Protein AF-A0A2A4YH12-F1 (afdb_monomer_lite)

Secondary structure (DSSP, 8-state):
-------S---HHHHHHHHHHHHHHHHHHHHHHHHHHHHHHHHHHHHHHHHHHHHHHHTTT--S-HHHHHHHHHHHHHHHHHHIIIIIIHHHHHHHHHHHHHHHHHHHH-TTT----HHHHHHHHHHHHHHHHHHHHHHHHHHHHHHHHHHHHHHHTT--HHHHHHHHHHHHHHHHHHHHHHHHHHHHHHHHTTTT--

pLDDT: mean 70.19, std 11.96, range [30.33, 92.25]

Foldseek 3Di:
DDPPDDPDPDPLVCLVVVLVVLVVQLVVLVVVLVVVLVVLVVLLVVLLVQLVVLLVVVVVVNDPCSLCSLLVSLVVSLVVLVCCVPPVNVVSVVSSVVSLVVSQVSCVPCCVRDVDNVSVVVVVVPPVVVVLSVCSSVVSSVLSVVLSVVLNVCVVVPPDSVVSVVVSVVSSVVVVVVSVVSVVVVVVVCVVVPNPPD

Sequence (198 aa):
MKLEFPREDIPDHLVEPHYKMVMDMHMHYDKMHSRQEFTYIKYAGFFILAFLGFMLMEGKGLIGDYLIAVVCTGFGVLFASVMTTLFISSEIDWKRSIYEKEGKVLEERYPSIINFNYFKMISKLNPSRYRATLFLRLTPSIFVGILTIWSAVMLSMKTSLNLAITIGVASSFVLFATMGFLARKIKKCQLTYGLEKR

Structure (mmCIF, N/CA/C/O backbone):
data_AF-A0A2A4YH12-F1
#
_entry.id   AF-A0A2A4YH12-F1
#
loop_
_atom_site.group_PDB
_atom_site.id
_atom_site.type_symbol
_atom_site.label_atom_id
_atom_site.label_alt_id
_atom_site.label_comp_id
_atom_site.label_asym_id
_atom_site.label_entity_id
_atom_site.label_seq_id
_atom_site.pdbx_PDB_ins_code
_atom_site.Cartn_x
_atom_site.Cartn_y
_atom_site.Cartn_z
_atom_site.occupancy
_atom_site.B_iso_or_equiv
_atom_site.auth_seq_id
_atom_site.auth_comp_id
_atom_site.auth_asym_id
_atom_site.auth_atom_id
_atom_site.pdbx_PDB_model_num
ATOM 1 N N . MET A 1 1 ? 21.902 -10.121 -0.749 1.00 31.22 1 MET A N 1
ATOM 2 C CA . MET A 1 1 ? 22.124 -10.415 -2.180 1.00 31.22 1 MET A CA 1
ATOM 3 C C . MET A 1 1 ? 22.017 -9.096 -2.940 1.00 31.22 1 MET A C 1
ATOM 5 O O . MET A 1 1 ? 20.954 -8.490 -2.901 1.00 31.22 1 MET A O 1
ATOM 9 N N . LYS A 1 2 ? 23.115 -8.566 -3.499 1.00 30.33 2 LYS A N 1
ATOM 10 C CA . LYS A 1 2 ? 23.045 -7.394 -4.389 1.00 30.33 2 LYS A CA 1
ATOM 11 C C . LYS A 1 2 ? 22.502 -7.900 -5.726 1.00 30.33 2 LYS A C 1
ATOM 13 O O . LYS A 1 2 ? 23.120 -8.781 -6.309 1.00 30.33 2 LYS A O 1
ATOM 18 N N . LEU A 1 3 ? 21.347 -7.400 -6.169 1.00 36.06 3 LEU A N 1
ATOM 19 C CA . LEU A 1 3 ? 20.934 -7.574 -7.561 1.00 36.06 3 LEU A CA 1
ATOM 20 C C . LEU A 1 3 ? 21.903 -6.748 -8.412 1.00 36.06 3 LEU A C 1
ATOM 22 O O . LEU A 1 3 ? 21.784 -5.525 -8.485 1.00 36.06 3 LEU A O 1
ATOM 26 N N . GLU A 1 4 ? 22.903 -7.406 -8.983 1.00 41.91 4 GLU A N 1
ATOM 27 C CA . GLU A 1 4 ? 23.659 -6.847 -10.094 1.00 41.91 4 GLU A CA 1
ATOM 28 C C . GLU A 1 4 ? 22.827 -7.086 -11.350 1.00 41.91 4 GLU A C 1
ATOM 30 O O . GLU A 1 4 ? 22.603 -8.224 -11.755 1.00 41.91 4 GLU A O 1
ATOM 35 N N . PHE A 1 5 ? 22.284 -6.005 -11.909 1.00 49.06 5 PHE A N 1
ATOM 36 C CA . PHE A 1 5 ? 21.576 -6.068 -13.181 1.00 49.06 5 PHE A CA 1
ATOM 37 C C . PHE A 1 5 ? 22.570 -6.485 -14.275 1.00 49.06 5 PHE A C 1
ATOM 39 O O . PHE A 1 5 ? 23.696 -5.965 -14.279 1.00 49.06 5 PHE A O 1
ATOM 46 N N . PRO A 1 6 ? 22.195 -7.412 -15.177 1.00 49.19 6 PRO A N 1
ATOM 47 C CA . PRO A 1 6 ? 23.091 -7.888 -16.219 1.00 49.19 6 PRO A CA 1
ATOM 48 C C . PRO A 1 6 ? 23.575 -6.700 -17.054 1.00 49.19 6 PRO A C 1
ATOM 50 O O . PRO A 1 6 ? 22.791 -5.891 -17.544 1.00 49.19 6 PRO A O 1
ATOM 53 N N . ARG A 1 7 ? 24.901 -6.571 -17.158 1.00 54.81 7 ARG A N 1
ATOM 54 C CA . ARG A 1 7 ? 25.584 -5.550 -17.967 1.00 54.81 7 ARG A CA 1
ATOM 55 C C . ARG A 1 7 ? 25.709 -5.961 -19.433 1.00 54.81 7 ARG A C 1
ATOM 57 O O . ARG A 1 7 ? 26.427 -5.288 -20.163 1.00 54.81 7 ARG A O 1
ATOM 64 N N . GLU A 1 8 ? 25.072 -7.051 -19.840 1.00 61.38 8 GLU A N 1
ATOM 65 C CA . GLU A 1 8 ? 25.078 -7.496 -21.227 1.00 61.38 8 GLU A CA 1
ATOM 66 C C . GLU A 1 8 ? 24.252 -6.522 -22.059 1.00 61.38 8 GLU A C 1
ATOM 68 O O . GLU A 1 8 ? 23.120 -6.186 -21.706 1.00 61.38 8 GLU A O 1
ATOM 73 N N . ASP A 1 9 ? 24.856 -6.010 -23.129 1.00 70.25 9 ASP A N 1
ATOM 74 C CA . ASP A 1 9 ? 24.150 -5.158 -24.069 1.00 70.25 9 ASP A CA 1
ATOM 75 C C . ASP A 1 9 ? 23.058 -5.988 -24.736 1.00 70.25 9 ASP A C 1
ATOM 77 O O . ASP A 1 9 ? 23.318 -6.950 -25.460 1.00 70.25 9 ASP A O 1
ATOM 81 N N . ILE A 1 10 ? 21.814 -5.620 -24.439 1.00 74.31 10 ILE A N 1
ATOM 82 C CA . ILE A 1 10 ? 20.646 -6.189 -25.090 1.00 74.31 10 ILE A CA 1
ATOM 83 C C . ILE A 1 10 ? 20.766 -5.819 -26.572 1.00 74.31 10 ILE A C 1
ATOM 85 O O . ILE A 1 10 ? 20.955 -4.638 -26.879 1.00 74.31 10 ILE A O 1
ATOM 89 N N . PRO A 1 11 ? 20.668 -6.790 -27.496 1.00 81.19 11 PRO A N 1
ATOM 90 C CA . PRO A 1 11 ? 20.651 -6.497 -28.921 1.00 81.19 11 PRO A CA 1
ATOM 91 C C . PRO A 1 11 ? 19.560 -5.474 -29.245 1.00 81.19 11 PRO A C 1
ATOM 93 O O . PRO A 1 11 ? 18.435 -5.632 -28.775 1.00 81.19 11 PRO A O 1
ATOM 96 N N . ASP A 1 12 ? 19.853 -4.475 -30.081 1.00 80.25 12 ASP A N 1
ATOM 97 C CA . ASP A 1 12 ? 18.949 -3.340 -30.351 1.00 80.25 12 ASP A CA 1
ATOM 98 C C . ASP A 1 12 ? 17.508 -3.760 -30.703 1.00 80.25 12 ASP A C 1
ATOM 100 O O . ASP A 1 12 ? 16.542 -3.153 -30.245 1.00 80.25 12 ASP A O 1
ATOM 104 N N . HIS A 1 13 ? 17.344 -4.858 -31.448 1.00 82.06 13 HIS A N 1
ATOM 105 C CA . HIS A 1 13 ? 16.037 -5.398 -31.842 1.00 82.06 13 HIS A CA 1
ATOM 106 C C . HIS A 1 13 ? 15.212 -5.996 -30.683 1.00 82.06 13 HIS A C 1
ATOM 108 O O . HIS A 1 13 ? 14.007 -6.197 -30.826 1.00 82.06 13 HIS A O 1
ATOM 114 N N . LEU A 1 14 ? 15.839 -6.289 -29.541 1.00 84.62 14 LEU A N 1
ATOM 115 C CA . LEU A 1 14 ? 15.199 -6.812 -28.328 1.00 84.62 14 LEU A CA 1
ATOM 116 C C . LEU A 1 14 ? 14.970 -5.732 -27.263 1.00 84.62 14 LEU A C 1
ATOM 118 O O . LEU A 1 14 ? 14.227 -5.974 -26.311 1.00 84.62 14 LEU A O 1
ATOM 122 N N . VAL A 1 15 ? 15.545 -4.538 -27.432 1.00 85.00 15 VAL A N 1
ATOM 123 C CA . VAL A 1 15 ? 15.438 -3.432 -26.467 1.00 85.00 15 VAL A CA 1
ATOM 124 C C . VAL A 1 15 ? 13.989 -2.974 -26.297 1.00 85.00 15 VAL A C 1
ATOM 126 O O . VAL A 1 15 ? 13.519 -2.843 -25.169 1.00 85.00 15 VAL A O 1
ATOM 129 N N . GLU A 1 16 ? 13.255 -2.764 -27.390 1.00 85.31 16 GLU A N 1
ATOM 130 C CA . GLU A 1 16 ? 11.867 -2.286 -27.339 1.00 85.31 16 GLU A CA 1
ATOM 131 C C . GLU A 1 16 ? 10.886 -3.331 -26.753 1.00 85.31 16 GLU A C 1
ATOM 133 O O . GLU A 1 16 ? 10.122 -2.979 -25.846 1.00 85.31 16 GLU A O 1
ATOM 138 N N . PRO A 1 17 ? 10.930 -4.624 -27.149 1.00 88.25 17 PRO A N 1
ATOM 139 C CA . PRO A 1 17 ? 10.166 -5.681 -26.481 1.00 88.25 17 PRO A CA 1
ATOM 140 C C . PRO A 1 17 ? 10.466 -5.800 -24.982 1.00 88.25 17 PRO A C 1
ATOM 142 O O . PRO A 1 17 ? 9.540 -5.929 -24.176 1.00 88.25 17 PRO A O 1
ATOM 145 N N . HIS A 1 18 ? 11.745 -5.724 -24.598 1.00 87.25 18 HIS A N 1
ATOM 146 C CA . HIS A 1 18 ? 12.157 -5.808 -23.197 1.00 87.25 18 HIS A CA 1
ATOM 147 C C . HIS A 1 18 ? 11.667 -4.601 -22.396 1.00 87.25 18 HIS A C 1
ATOM 149 O O . HIS A 1 18 ? 11.069 -4.757 -21.333 1.00 87.25 18 HIS A O 1
ATOM 155 N N . TYR A 1 19 ? 11.822 -3.391 -22.939 1.00 87.50 19 TYR A N 1
ATOM 156 C CA . TYR A 1 19 ? 11.317 -2.168 -22.318 1.00 87.50 19 TYR A CA 1
ATOM 157 C C . TYR A 1 19 ? 9.801 -2.221 -22.098 1.00 87.50 19 TYR A C 1
ATOM 159 O O . TYR A 1 19 ? 9.316 -1.872 -21.019 1.00 87.50 19 TYR A O 1
ATOM 167 N N . LYS A 1 20 ? 9.047 -2.730 -23.079 1.00 88.81 20 LYS A N 1
ATOM 168 C CA . LYS A 1 20 ? 7.601 -2.925 -22.947 1.00 88.81 20 LYS A CA 1
ATOM 169 C C . LYS A 1 20 ? 7.253 -3.907 -21.827 1.00 88.81 20 LYS A C 1
ATOM 171 O O . LYS A 1 20 ? 6.383 -3.602 -21.017 1.00 88.81 20 LYS A O 1
ATOM 176 N N . MET A 1 21 ? 7.959 -5.035 -21.728 1.00 92.25 21 MET A N 1
ATOM 177 C CA . MET A 1 21 ? 7.770 -5.996 -20.634 1.00 92.25 21 MET A CA 1
ATOM 178 C C . MET A 1 21 ? 8.018 -5.349 -19.263 1.00 92.25 21 MET A C 1
ATOM 180 O O . MET A 1 21 ? 7.218 -5.521 -18.343 1.00 92.25 21 MET A O 1
ATOM 184 N N . VAL A 1 22 ? 9.107 -4.588 -19.121 1.00 89.06 22 VAL A N 1
ATOM 185 C CA . VAL A 1 22 ? 9.450 -3.883 -17.875 1.00 89.06 22 VAL A CA 1
ATOM 186 C C . VAL A 1 22 ? 8.374 -2.854 -17.512 1.00 89.06 22 VAL A C 1
ATOM 188 O O . VAL A 1 22 ? 7.970 -2.763 -16.350 1.00 89.06 22 VAL A O 1
ATOM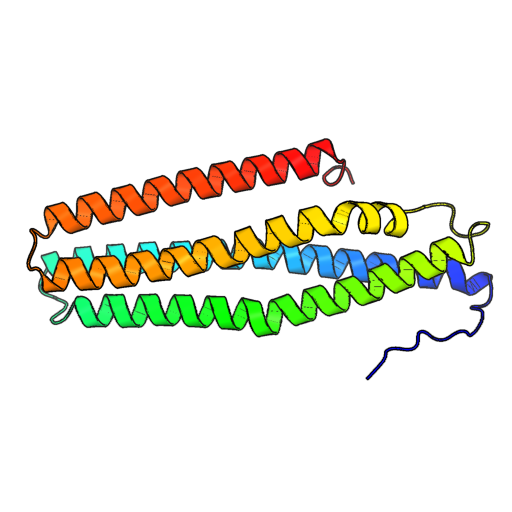 191 N N . MET A 1 23 ? 7.858 -2.120 -18.501 1.00 88.56 23 MET A N 1
ATOM 192 C CA . MET A 1 23 ? 6.755 -1.171 -18.326 1.00 88.56 23 MET A CA 1
ATOM 193 C C . MET A 1 23 ? 5.464 -1.863 -17.878 1.00 88.56 23 MET A C 1
ATOM 195 O O . MET A 1 23 ? 4.863 -1.445 -16.887 1.00 88.56 23 MET A O 1
ATOM 199 N N . ASP A 1 24 ? 5.069 -2.948 -18.543 1.00 89.06 24 ASP A N 1
ATOM 200 C CA . ASP A 1 24 ? 3.868 -3.714 -18.202 1.00 89.06 24 ASP A CA 1
ATOM 201 C C . ASP A 1 24 ? 3.957 -4.296 -16.784 1.00 89.06 24 ASP A C 1
ATOM 203 O O . ASP A 1 24 ? 3.001 -4.206 -16.008 1.00 89.06 24 ASP A O 1
ATOM 207 N N . MET A 1 25 ? 5.127 -4.818 -16.403 1.00 88.94 25 MET A N 1
ATOM 208 C CA . MET A 1 25 ? 5.378 -5.303 -15.046 1.00 88.94 25 MET A CA 1
ATOM 209 C C . MET A 1 25 ? 5.295 -4.178 -14.015 1.00 88.94 25 MET A C 1
ATOM 211 O O . MET A 1 25 ? 4.602 -4.326 -13.008 1.00 88.94 25 MET A O 1
ATOM 215 N N . HIS A 1 26 ? 5.933 -3.030 -14.256 1.00 87.81 26 HIS A N 1
ATOM 216 C CA . HIS A 1 26 ? 5.848 -1.891 -13.340 1.00 87.81 26 HIS A CA 1
ATOM 217 C C . HIS A 1 26 ? 4.397 -1.422 -13.148 1.00 87.81 26 HIS A C 1
ATOM 219 O O . HIS A 1 26 ? 3.940 -1.280 -12.013 1.00 87.81 26 HIS A O 1
ATOM 225 N N . MET A 1 27 ? 3.635 -1.279 -14.238 1.00 84.25 27 MET A N 1
ATOM 226 C CA . MET A 1 27 ? 2.214 -0.914 -14.182 1.00 84.25 27 MET A CA 1
ATOM 227 C C . MET A 1 27 ? 1.368 -1.955 -13.437 1.00 84.25 27 MET A C 1
ATOM 229 O O . MET A 1 27 ? 0.437 -1.605 -12.705 1.00 84.25 27 MET A O 1
ATOM 233 N N . HIS A 1 28 ? 1.685 -3.241 -13.592 1.00 88.00 28 HIS A N 1
ATOM 234 C CA . HIS A 1 28 ? 1.024 -4.311 -12.856 1.00 88.00 28 HIS A CA 1
ATOM 235 C C . HIS A 1 28 ? 1.223 -4.167 -11.340 1.00 88.00 28 HIS A C 1
ATOM 237 O O . HIS A 1 28 ? 0.246 -4.228 -10.583 1.00 88.00 28 HIS A O 1
ATOM 243 N N . TYR A 1 29 ? 2.456 -3.911 -10.891 1.00 84.94 29 TYR A N 1
ATOM 244 C CA . TYR A 1 29 ? 2.739 -3.685 -9.472 1.00 84.94 29 TYR A CA 1
ATOM 245 C C . TYR A 1 29 ? 2.121 -2.381 -8.953 1.00 84.94 29 TYR A C 1
ATOM 247 O O . TYR A 1 29 ? 1.591 -2.380 -7.842 1.00 84.94 29 TYR A O 1
ATOM 255 N N . ASP A 1 30 ? 2.066 -1.314 -9.754 1.00 81.00 30 ASP A N 1
ATOM 256 C CA . ASP A 1 30 ? 1.337 -0.082 -9.410 1.00 81.00 30 ASP A CA 1
ATOM 257 C C . ASP A 1 30 ? -0.155 -0.356 -9.168 1.00 81.00 30 ASP A C 1
ATOM 259 O O . ASP A 1 30 ? -0.752 0.118 -8.193 1.00 81.00 30 ASP A O 1
ATOM 263 N N . LYS A 1 31 ? -0.768 -1.193 -10.012 1.00 80.69 31 LYS A N 1
ATOM 264 C CA . LYS A 1 31 ? -2.163 -1.611 -9.845 1.00 80.69 31 LYS A CA 1
ATOM 265 C C . LYS A 1 31 ? -2.355 -2.441 -8.577 1.00 80.69 31 LYS A C 1
ATOM 267 O O . LYS A 1 31 ? -3.316 -2.198 -7.844 1.00 80.69 31 LYS A O 1
ATOM 272 N N . MET A 1 32 ? -1.468 -3.395 -8.290 1.00 79.12 32 MET A N 1
ATOM 273 C CA . MET A 1 32 ? -1.524 -4.179 -7.049 1.00 79.12 32 MET A CA 1
ATOM 27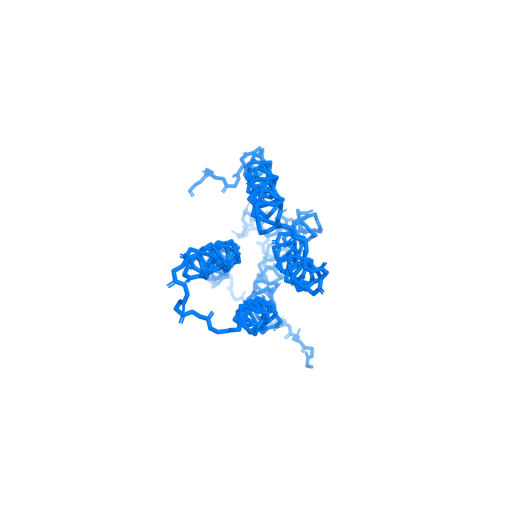4 C C . MET A 1 32 ? -1.380 -3.297 -5.808 1.00 79.12 32 MET A C 1
ATOM 276 O O . MET A 1 32 ? -2.184 -3.408 -4.882 1.00 79.12 32 MET A O 1
ATOM 280 N N . HIS A 1 33 ? -0.429 -2.367 -5.829 1.00 76.44 33 HIS A N 1
ATOM 281 C CA . HIS A 1 33 ? -0.203 -1.403 -4.763 1.00 76.44 33 HIS A CA 1
ATOM 282 C C . HIS A 1 33 ? -1.449 -0.551 -4.488 1.00 76.44 33 HIS A C 1
ATOM 284 O O . HIS A 1 33 ? -1.863 -0.400 -3.339 1.00 76.44 33 HIS A O 1
ATOM 290 N N . SER A 1 34 ? -2.103 -0.026 -5.532 1.00 71.62 34 SER A N 1
ATOM 291 C CA . SER A 1 34 ? -3.338 0.755 -5.357 1.00 71.62 34 SER A CA 1
ATOM 292 C C . SER A 1 34 ? -4.454 -0.064 -4.695 1.00 71.62 34 SER A C 1
ATOM 294 O O . SER A 1 34 ? -5.158 0.432 -3.819 1.00 71.62 34 SER A O 1
ATOM 296 N N . ARG A 1 35 ? -4.588 -1.353 -5.041 1.00 72.12 35 ARG A N 1
ATOM 297 C CA . ARG A 1 35 ? -5.579 -2.253 -4.430 1.00 72.12 35 ARG A CA 1
ATOM 298 C C . ARG A 1 35 ? -5.308 -2.487 -2.946 1.00 72.12 35 ARG A C 1
ATOM 300 O O . ARG A 1 35 ? -6.264 -2.582 -2.181 1.00 72.12 35 ARG A O 1
ATOM 307 N N . GLN A 1 36 ? -4.042 -2.546 -2.534 1.00 71.81 36 GLN A N 1
ATOM 308 C CA . GLN A 1 36 ? -3.679 -2.685 -1.122 1.00 71.81 36 GLN A CA 1
ATOM 309 C C . GLN A 1 36 ? -4.094 -1.465 -0.298 1.00 71.81 36 GLN A C 1
ATOM 311 O O . GLN A 1 36 ? -4.618 -1.643 0.798 1.00 71.81 36 GLN A O 1
ATOM 316 N N . GLU A 1 37 ? -3.945 -0.245 -0.827 1.00 67.56 37 GLU A N 1
ATOM 317 C CA . GLU A 1 37 ? -4.398 0.981 -0.145 1.00 67.56 37 GLU A CA 1
ATOM 318 C C . GLU A 1 37 ? -5.896 0.912 0.211 1.00 67.56 37 GLU A C 1
ATOM 320 O O . GLU A 1 37 ? -6.289 1.245 1.331 1.00 67.56 37 GLU A O 1
ATOM 325 N N . PHE A 1 38 ? -6.731 0.364 -0.680 1.00 67.69 38 PHE A N 1
ATOM 326 C CA . PHE A 1 38 ? -8.148 0.113 -0.389 1.00 67.69 38 PHE A CA 1
ATOM 327 C C . PHE A 1 38 ? -8.377 -0.983 0.660 1.00 67.69 38 PHE A C 1
ATOM 329 O O . PHE A 1 38 ? -9.346 -0.909 1.416 1.00 67.69 38 PHE A O 1
ATOM 336 N N . THR A 1 39 ? -7.516 -1.998 0.729 1.00 71.44 39 THR A N 1
ATOM 337 C CA . THR A 1 39 ? -7.618 -3.076 1.726 1.00 71.44 39 THR A CA 1
ATOM 338 C C . THR A 1 39 ? -7.437 -2.550 3.151 1.00 71.44 39 THR A C 1
ATOM 340 O O . THR A 1 39 ? -8.212 -2.921 4.030 1.00 71.44 39 THR A O 1
ATOM 343 N N . TYR A 1 40 ? -6.506 -1.620 3.383 1.00 67.31 40 TYR A N 1
ATOM 344 C CA . TYR A 1 40 ? -6.322 -1.005 4.707 1.00 67.31 40 TYR A CA 1
ATOM 345 C C . TYR A 1 40 ? -7.559 -0.235 5.180 1.00 67.31 40 TYR A C 1
ATOM 347 O O . TYR A 1 40 ? -7.955 -0.331 6.341 1.00 67.31 40 TYR A O 1
ATOM 355 N N . ILE A 1 41 ? -8.218 0.482 4.267 1.00 68.25 41 ILE A N 1
ATOM 356 C CA . ILE A 1 41 ? -9.471 1.189 4.562 1.00 68.25 41 ILE A CA 1
ATOM 357 C C . ILE A 1 41 ? -10.583 0.189 4.915 1.00 68.25 41 ILE A C 1
ATOM 359 O O . ILE A 1 41 ? -11.350 0.422 5.850 1.00 68.25 41 ILE A O 1
ATOM 363 N N . LYS A 1 42 ? -10.655 -0.950 4.213 1.00 70.25 42 LYS A N 1
ATOM 364 C CA . LYS A 1 42 ? -11.630 -2.014 4.508 1.00 70.25 42 LYS A CA 1
ATOM 365 C C . LYS A 1 42 ? -11.421 -2.626 5.891 1.00 70.25 42 LYS A C 1
ATOM 367 O O . LYS A 1 42 ? -12.406 -2.844 6.589 1.00 70.25 42 LYS A O 1
ATOM 372 N N . TYR A 1 43 ? -10.176 -2.861 6.307 1.00 71.38 43 TYR A N 1
ATOM 373 C CA . TYR A 1 43 ? -9.876 -3.365 7.651 1.00 71.38 43 TYR A CA 1
ATOM 374 C C . TYR A 1 43 ? -10.341 -2.405 8.749 1.00 71.38 43 TYR A C 1
ATOM 376 O O . TYR A 1 43 ? -10.998 -2.835 9.697 1.00 71.38 43 TYR A O 1
ATOM 384 N N . ALA A 1 44 ? -10.098 -1.102 8.583 1.00 67.94 44 ALA A N 1
ATOM 385 C CA . ALA A 1 44 ? -10.619 -0.094 9.505 1.00 67.94 44 ALA A CA 1
ATOM 386 C C . ALA A 1 44 ? -12.162 -0.085 9.540 1.00 67.94 44 ALA A C 1
ATOM 388 O O . ALA A 1 44 ? -12.757 -0.029 10.614 1.00 67.94 44 ALA A O 1
ATOM 389 N N . GLY A 1 45 ? -12.819 -0.205 8.381 1.00 68.88 45 GLY A N 1
ATOM 390 C CA . GLY A 1 45 ? -14.280 -0.302 8.298 1.00 68.88 45 GLY A CA 1
ATOM 391 C C . GLY A 1 45 ? -14.851 -1.548 8.984 1.00 68.88 45 GLY A C 1
ATOM 392 O O . GLY A 1 45 ? -15.853 -1.450 9.691 1.00 68.88 45 GLY A O 1
ATOM 393 N N . PHE A 1 46 ? -14.197 -2.703 8.828 1.00 74.25 46 PHE A N 1
ATOM 394 C CA . PHE A 1 46 ? -14.593 -3.947 9.492 1.00 74.25 46 PHE A CA 1
ATOM 395 C C . PHE A 1 46 ? -14.502 -3.832 11.017 1.00 74.25 46 PHE A C 1
ATOM 397 O O . PHE A 1 46 ? -15.429 -4.241 11.711 1.00 74.25 46 PHE A O 1
ATOM 404 N N . PHE A 1 47 ? -13.437 -3.210 11.538 1.00 72.88 47 PHE A N 1
ATOM 405 C CA . PHE A 1 47 ? -13.307 -2.947 12.973 1.00 72.88 47 PHE A CA 1
ATOM 406 C C . PHE A 1 47 ? -14.460 -2.093 13.512 1.00 72.88 47 PHE A C 1
ATOM 408 O O . PHE A 1 47 ? -15.063 -2.450 14.520 1.00 72.88 47 PHE A O 1
ATOM 415 N N . ILE A 1 48 ? -14.805 -1.001 12.821 1.00 71.81 48 ILE A N 1
ATOM 416 C CA . ILE A 1 48 ? -15.902 -0.110 13.233 1.00 71.81 48 ILE A CA 1
ATOM 417 C C . ILE A 1 48 ? -17.240 -0.859 13.236 1.00 71.81 48 ILE A C 1
ATOM 419 O O . ILE A 1 48 ? -18.005 -0.749 14.192 1.00 71.81 48 ILE A O 1
ATOM 423 N N . LEU A 1 49 ? -17.522 -1.641 12.189 1.00 74.44 49 LEU A N 1
ATOM 424 C CA . LEU A 1 49 ? -18.746 -2.443 12.097 1.00 74.44 49 LEU A CA 1
ATOM 425 C C . LEU A 1 49 ? -18.834 -3.485 13.214 1.00 74.44 49 LEU A C 1
ATOM 427 O O . LEU A 1 49 ? -19.890 -3.628 13.825 1.00 74.44 49 LEU A O 1
ATOM 431 N N . ALA A 1 50 ? -17.733 -4.180 13.502 1.00 74.25 50 ALA A N 1
ATOM 432 C CA . ALA A 1 50 ? -17.679 -5.153 14.584 1.00 74.25 50 ALA A CA 1
ATOM 433 C C . ALA A 1 50 ? -17.872 -4.480 15.951 1.00 74.25 50 ALA A C 1
ATOM 435 O O . ALA A 1 50 ? -18.688 -4.942 16.741 1.00 74.25 50 ALA A O 1
ATOM 436 N N . PHE A 1 51 ? -17.209 -3.345 16.197 1.00 72.44 51 PHE A N 1
ATOM 437 C CA . PHE A 1 51 ? -17.375 -2.553 17.418 1.00 72.44 51 PHE A CA 1
ATOM 438 C C . PHE A 1 51 ? -18.835 -2.121 17.627 1.00 72.44 51 PHE A C 1
ATOM 440 O O . PHE A 1 51 ? -19.415 -2.374 18.679 1.00 72.44 51 PHE A O 1
ATOM 447 N N . LEU A 1 52 ? -19.471 -1.537 16.607 1.00 70.06 52 LEU A N 1
ATOM 448 C CA . LEU A 1 52 ? -20.887 -1.158 16.669 1.00 70.06 52 LEU A CA 1
ATOM 449 C C . LEU A 1 52 ? -21.799 -2.372 16.892 1.00 70.06 52 LEU A C 1
ATOM 451 O O . LEU A 1 52 ? -22.738 -2.300 17.683 1.00 70.06 52 LEU A O 1
ATOM 455 N N . GLY A 1 53 ? -21.513 -3.488 16.216 1.00 70.81 53 GLY A N 1
ATOM 456 C CA . GLY A 1 53 ? -22.253 -4.738 16.366 1.00 70.81 53 GLY A CA 1
ATOM 457 C C . GLY A 1 53 ? -22.199 -5.276 17.793 1.00 70.81 53 GLY A C 1
ATOM 458 O O . GLY A 1 53 ? -23.238 -5.626 18.352 1.00 70.81 53 GLY A O 1
ATOM 459 N N . PHE A 1 54 ? -21.017 -5.272 18.411 1.00 71.75 54 PHE A N 1
ATOM 460 C CA . PHE A 1 54 ? -20.875 -5.685 19.798 1.00 71.75 54 PHE A CA 1
ATOM 461 C C . PHE A 1 54 ? -21.663 -4.751 20.740 1.00 71.75 54 PHE A C 1
ATOM 463 O O . PHE A 1 54 ? -22.344 -5.253 21.632 1.00 71.75 54 PHE A O 1
ATOM 470 N N . MET A 1 55 ? -21.626 -3.419 20.541 1.00 65.81 55 MET A N 1
ATOM 471 C CA . MET A 1 55 ? -22.329 -2.468 21.431 1.00 65.81 55 MET A CA 1
ATOM 472 C C . MET A 1 55 ? -23.843 -2.703 21.397 1.00 65.81 55 MET A C 1
ATOM 474 O O . MET A 1 55 ? -24.524 -2.662 22.420 1.00 65.81 55 MET A O 1
ATOM 478 N N . LEU A 1 56 ? -24.388 -2.983 20.208 1.00 67.38 56 LEU A N 1
ATOM 479 C CA . LEU A 1 56 ? -25.811 -3.284 20.031 1.00 67.38 56 LEU A CA 1
ATOM 480 C C . LEU A 1 56 ? -26.233 -4.595 20.712 1.00 67.38 56 LEU A C 1
ATOM 482 O O . LEU A 1 56 ? -27.403 -4.745 21.069 1.00 67.38 56 LEU A O 1
ATOM 486 N N . MET A 1 57 ? -25.314 -5.551 20.868 1.00 68.62 57 MET A N 1
ATOM 487 C CA . MET A 1 57 ? -25.581 -6.826 21.538 1.00 68.62 57 MET A CA 1
ATOM 488 C C . MET A 1 57 ? -25.443 -6.745 23.064 1.00 68.62 57 MET A C 1
ATOM 490 O O . MET A 1 57 ? -26.154 -7.473 23.760 1.00 68.62 57 MET A O 1
ATOM 494 N N . GLU A 1 58 ? -24.618 -5.837 23.594 1.00 62.53 58 GLU A N 1
ATOM 495 C CA . GLU A 1 58 ? -24.556 -5.536 25.033 1.00 62.53 58 GLU A CA 1
ATOM 496 C C . GLU A 1 58 ? -25.901 -5.010 25.551 1.00 62.53 58 GLU A C 1
ATOM 498 O O . GLU A 1 58 ? -26.425 -5.518 26.540 1.00 62.53 58 GLU A O 1
ATOM 503 N N . GLY A 1 59 ? -26.536 -4.085 24.818 1.00 60.62 59 GLY A N 1
ATOM 504 C CA . GLY A 1 59 ? -27.878 -3.581 25.150 1.00 60.62 59 GLY A CA 1
ATOM 505 C C . GLY A 1 59 ? -28.977 -4.655 25.162 1.00 60.62 59 GLY A C 1
ATOM 506 O O . GLY A 1 59 ? -30.087 -4.398 25.621 1.00 60.62 59 GLY A O 1
ATOM 507 N N . LYS A 1 60 ? -28.673 -5.863 24.669 1.00 64.75 60 LYS A N 1
ATOM 508 C CA . LYS A 1 60 ? -29.553 -7.038 24.674 1.00 64.75 60 LYS A CA 1
ATOM 509 C C . LYS A 1 60 ? -29.119 -8.120 25.672 1.00 64.75 60 LYS A C 1
ATOM 511 O O . LYS A 1 60 ? -29.762 -9.163 25.723 1.00 64.75 60 LYS A O 1
ATOM 516 N N . GLY A 1 61 ? -28.039 -7.907 26.431 1.00 64.38 61 GLY A N 1
ATOM 517 C CA . GLY A 1 61 ? -27.520 -8.859 27.421 1.00 64.38 61 GLY A CA 1
ATOM 518 C C . GLY A 1 61 ? -26.954 -10.161 26.838 1.00 64.38 61 GLY A C 1
ATOM 519 O O . GLY A 1 61 ? -26.798 -11.135 27.567 1.00 64.38 61 GLY A O 1
ATOM 520 N N . LEU A 1 62 ? -26.669 -10.207 25.531 1.00 60.75 62 LEU A N 1
ATOM 521 C CA . LEU A 1 62 ? -26.219 -11.419 24.826 1.0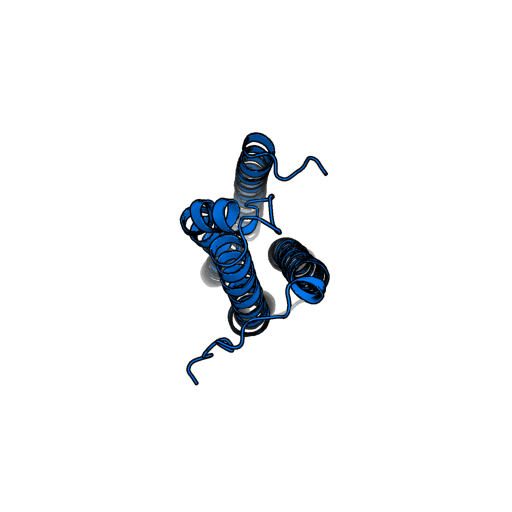0 60.75 62 LEU A CA 1
ATOM 522 C C . LEU A 1 62 ? -24.711 -11.680 24.951 1.00 60.75 62 LEU A C 1
ATOM 524 O O . LEU A 1 62 ? -24.256 -12.790 24.683 1.00 60.75 62 LEU A O 1
ATOM 528 N N . ILE A 1 63 ? -23.932 -10.665 25.324 1.00 61.25 63 ILE A N 1
ATOM 529 C CA . ILE A 1 63 ? -22.474 -10.741 25.430 1.00 61.25 63 ILE A CA 1
ATOM 530 C C . ILE A 1 63 ? -22.088 -10.439 26.871 1.00 61.25 63 ILE A C 1
ATOM 532 O O . ILE A 1 63 ? -22.374 -9.357 27.373 1.00 61.25 63 ILE A O 1
ATOM 536 N N . GLY A 1 64 ? -21.444 -11.410 27.522 1.00 59.50 64 GLY A N 1
ATOM 537 C CA . GLY A 1 64 ? -21.050 -11.310 28.928 1.00 59.50 64 GLY A CA 1
ATOM 538 C C . GLY A 1 64 ? -19.797 -10.469 29.175 1.00 59.50 64 GLY A C 1
ATOM 539 O O . GLY A 1 64 ? -19.657 -9.929 30.265 1.00 59.50 64 GLY A O 1
ATOM 540 N N . ASP A 1 65 ? -18.904 -10.336 28.184 1.00 68.94 65 ASP A N 1
ATOM 541 C CA . ASP A 1 65 ? -17.636 -9.619 28.364 1.00 68.94 65 ASP A CA 1
ATOM 542 C C . ASP A 1 65 ? -17.230 -8.815 27.115 1.00 68.94 65 ASP A C 1
ATOM 544 O O . ASP A 1 65 ? -16.488 -9.257 26.231 1.00 68.94 65 ASP A O 1
ATOM 548 N N . TYR A 1 66 ? -17.786 -7.606 27.024 1.00 67.44 66 TYR A N 1
ATOM 549 C CA . TYR A 1 66 ? -17.599 -6.679 25.907 1.00 67.44 66 TYR A CA 1
ATOM 550 C C . TYR A 1 66 ? -16.133 -6.236 25.744 1.00 67.44 66 TYR A C 1
ATOM 552 O O . TYR A 1 66 ? -15.650 -6.029 24.627 1.00 67.44 66 TYR A O 1
ATOM 560 N N . LEU A 1 67 ? -15.393 -6.165 26.856 1.00 66.44 67 LEU A N 1
ATOM 561 C CA . LEU A 1 67 ? -13.975 -5.814 26.871 1.00 66.44 67 LEU A CA 1
ATOM 562 C C . LEU A 1 67 ? -13.152 -6.814 26.046 1.00 66.44 67 LEU A C 1
ATOM 564 O O . LEU A 1 67 ? -12.360 -6.411 25.193 1.00 66.44 67 LEU A O 1
ATOM 568 N N . ILE A 1 68 ? -13.376 -8.114 26.258 1.00 70.94 68 ILE A N 1
ATOM 569 C CA . ILE A 1 68 ? -12.656 -9.182 25.555 1.00 70.94 68 ILE A CA 1
ATOM 570 C C . ILE A 1 68 ? -12.970 -9.131 24.056 1.00 70.94 68 ILE A C 1
ATOM 572 O O . ILE A 1 68 ? -12.056 -9.194 23.234 1.00 70.94 68 ILE A O 1
ATOM 576 N N . ALA A 1 69 ? -14.238 -8.937 23.684 1.00 70.62 69 ALA A N 1
ATOM 577 C CA . ALA A 1 69 ? -14.655 -8.859 22.285 1.00 70.62 69 ALA A CA 1
ATOM 578 C C . ALA A 1 69 ? -13.992 -7.690 21.531 1.00 70.62 69 ALA A C 1
ATOM 580 O O . ALA A 1 69 ? -13.472 -7.876 20.424 1.00 70.62 69 ALA A O 1
ATOM 581 N N . VAL A 1 70 ? -13.948 -6.499 22.141 1.00 71.44 70 VAL A N 1
ATOM 582 C CA . VAL A 1 70 ? -13.302 -5.315 21.551 1.00 71.44 70 VAL A CA 1
ATOM 583 C C . VAL A 1 70 ? -11.792 -5.497 21.446 1.00 71.44 70 VAL A C 1
ATOM 585 O O . VAL A 1 70 ? -11.222 -5.215 20.391 1.00 71.44 70 VAL A O 1
ATOM 588 N N . VAL A 1 71 ? -11.143 -6.003 22.498 1.00 70.81 71 VAL A N 1
ATOM 589 C CA . VAL A 1 71 ? -9.689 -6.215 22.512 1.00 70.81 71 VAL A CA 1
ATOM 590 C C . VAL A 1 71 ? -9.278 -7.266 21.480 1.00 70.81 71 VAL A C 1
ATOM 592 O O . VAL A 1 71 ? -8.382 -7.001 20.679 1.00 70.81 71 VAL A O 1
ATOM 595 N N . CYS A 1 72 ? -9.953 -8.418 21.422 1.00 74.25 72 CYS A N 1
ATOM 596 C CA . CYS A 1 72 ? -9.654 -9.469 20.446 1.00 74.25 72 CYS A CA 1
ATOM 597 C C . CYS A 1 72 ? -9.856 -8.990 19.002 1.00 74.25 72 CYS A C 1
ATOM 599 O O . CYS A 1 72 ? -9.023 -9.258 18.136 1.00 74.25 72 CYS A O 1
ATOM 601 N N . THR A 1 73 ? -10.928 -8.239 18.740 1.00 76.81 73 THR A N 1
ATOM 602 C CA . THR A 1 73 ? -11.226 -7.735 17.392 1.00 76.81 73 THR A CA 1
ATOM 603 C C . THR A 1 73 ? -10.259 -6.630 16.975 1.00 76.81 73 THR A C 1
ATOM 605 O O . THR A 1 73 ? -9.747 -6.647 15.855 1.00 76.81 73 THR A O 1
ATOM 608 N N . GLY A 1 74 ? -9.952 -5.696 17.877 1.00 73.88 74 GLY A N 1
ATOM 609 C CA . GLY A 1 74 ? -8.984 -4.628 17.632 1.00 73.88 74 GLY A CA 1
ATOM 610 C C . GLY A 1 74 ? -7.586 -5.166 17.383 1.00 73.88 74 GLY A C 1
ATOM 611 O O . GLY A 1 74 ? -6.945 -4.800 16.396 1.00 73.88 74 GLY A O 1
ATOM 612 N N . PHE A 1 75 ? -7.143 -6.113 18.212 1.00 74.44 75 PHE A N 1
ATOM 613 C CA . PHE A 1 75 ? -5.851 -6.765 18.039 1.00 74.44 75 PHE A CA 1
ATOM 614 C C . PHE A 1 75 ? -5.790 -7.596 16.751 1.00 74.44 75 PHE A C 1
ATOM 616 O O . PHE A 1 75 ? -4.792 -7.537 16.038 1.00 74.44 75 PHE A O 1
ATOM 623 N N . GLY A 1 76 ? -6.864 -8.307 16.393 1.00 74.50 76 GLY A N 1
ATOM 624 C CA . GLY A 1 76 ? -6.942 -9.060 15.138 1.00 74.50 76 GLY A CA 1
ATOM 625 C C . GLY A 1 76 ? -6.828 -8.170 13.896 1.00 74.50 76 GLY A C 1
ATOM 626 O O . GLY A 1 76 ? -6.078 -8.484 12.970 1.00 74.50 76 GLY A O 1
ATOM 627 N N . VAL A 1 77 ? -7.509 -7.019 13.889 1.00 78.69 77 VAL A N 1
ATOM 628 C CA . VAL A 1 77 ? -7.444 -6.052 12.780 1.00 78.69 77 VAL A CA 1
ATOM 629 C C . VAL A 1 77 ? -6.076 -5.367 12.702 1.00 78.69 77 VAL A C 1
ATOM 631 O O . VAL A 1 77 ? -5.538 -5.190 11.603 1.00 78.69 77 VAL A O 1
ATOM 634 N N . LEU A 1 78 ? -5.476 -5.027 13.846 1.00 75.44 78 LEU A N 1
ATOM 635 C CA . LEU A 1 78 ? -4.101 -4.522 13.923 1.00 75.44 78 LEU A CA 1
ATOM 636 C C . LEU A 1 78 ? -3.104 -5.537 13.374 1.00 75.44 78 LEU A C 1
ATOM 638 O O . LEU A 1 78 ? -2.286 -5.191 12.523 1.00 75.44 78 LEU A O 1
ATOM 642 N N . PHE A 1 79 ? -3.199 -6.788 13.820 1.00 75.88 79 PHE A N 1
ATOM 643 C CA . PHE A 1 79 ? -2.328 -7.868 13.380 1.00 75.88 79 PHE A CA 1
ATOM 644 C C . PHE A 1 79 ? -2.445 -8.083 11.868 1.00 75.88 79 PHE A C 1
ATOM 646 O O . PHE A 1 79 ? -1.433 -8.061 11.171 1.00 75.88 79 PHE A O 1
ATOM 653 N N . ALA A 1 80 ? -3.664 -8.173 11.325 1.00 74.75 80 ALA A N 1
ATOM 654 C CA . ALA A 1 80 ? -3.888 -8.285 9.883 1.00 74.75 80 ALA A CA 1
ATOM 655 C C . ALA A 1 80 ? -3.295 -7.098 9.100 1.00 74.75 80 ALA A C 1
ATOM 657 O O . ALA A 1 80 ? -2.673 -7.288 8.049 1.00 74.75 80 ALA A O 1
ATOM 658 N N . SER A 1 81 ? -3.428 -5.876 9.623 1.00 73.25 81 SER A N 1
ATOM 659 C CA . SER A 1 81 ? -2.891 -4.663 8.992 1.00 73.25 81 SER A CA 1
ATOM 660 C C . SER A 1 81 ? -1.359 -4.625 9.018 1.00 73.25 81 SER A C 1
ATOM 662 O O . SER A 1 81 ? -0.729 -4.298 8.008 1.00 73.25 81 SER A O 1
ATOM 664 N N . VAL A 1 82 ? -0.738 -5.018 10.133 1.00 71.50 82 VAL A N 1
ATOM 665 C CA . VAL A 1 82 ? 0.723 -5.116 10.266 1.00 71.50 82 VAL A CA 1
ATOM 666 C C . VAL A 1 82 ? 1.276 -6.215 9.361 1.00 71.50 82 VAL A C 1
ATOM 668 O O . VAL A 1 82 ? 2.197 -5.944 8.595 1.00 71.50 82 VAL A O 1
ATOM 671 N N . MET A 1 83 ? 0.677 -7.411 9.358 1.00 70.06 83 MET A N 1
ATOM 672 C CA . MET A 1 83 ? 1.098 -8.520 8.491 1.00 70.06 83 MET A CA 1
ATOM 673 C C . MET A 1 83 ? 0.998 -8.147 7.007 1.00 70.06 83 MET A C 1
ATOM 675 O O . MET A 1 83 ? 1.925 -8.384 6.233 1.00 70.06 83 MET A O 1
ATOM 679 N N . THR A 1 84 ? -0.089 -7.481 6.609 1.00 71.00 84 THR A N 1
ATOM 680 C CA . THR A 1 84 ? -0.252 -6.994 5.230 1.00 71.00 84 THR A CA 1
ATOM 681 C C . THR A 1 84 ? 0.830 -5.969 4.872 1.00 71.00 84 THR A C 1
ATOM 683 O O . THR A 1 84 ? 1.372 -6.003 3.771 1.00 71.00 84 THR A O 1
ATOM 686 N N . THR A 1 85 ? 1.194 -5.084 5.805 1.00 71.50 85 THR A N 1
ATOM 687 C CA . THR A 1 85 ? 2.210 -4.039 5.585 1.00 71.50 85 THR A CA 1
ATOM 688 C C . THR A 1 85 ? 3.627 -4.588 5.513 1.00 71.50 85 THR A C 1
ATOM 690 O O . THR A 1 85 ? 4.369 -4.226 4.603 1.00 71.50 85 THR A O 1
ATOM 693 N N . LEU A 1 86 ? 4.001 -5.451 6.456 1.00 67.19 86 LEU A N 1
ATOM 694 C CA . LEU A 1 86 ? 5.369 -5.946 6.576 1.00 67.19 86 LEU A CA 1
ATOM 695 C C . LEU A 1 86 ? 5.712 -6.982 5.509 1.00 67.19 86 LEU A C 1
ATOM 697 O O . LEU A 1 86 ? 6.824 -6.957 4.995 1.00 67.19 86 LEU A O 1
ATOM 701 N N . PHE A 1 87 ? 4.775 -7.863 5.155 1.00 67.56 87 PHE A N 1
ATOM 702 C CA . PHE A 1 87 ? 5.067 -8.970 4.245 1.00 67.56 87 PHE A CA 1
ATOM 703 C C . PHE A 1 87 ? 4.609 -8.672 2.817 1.00 67.56 87 PHE A C 1
ATOM 705 O O . PHE A 1 87 ? 5.413 -8.690 1.891 1.00 67.56 87 PHE A O 1
ATOM 712 N N . ILE A 1 88 ? 3.332 -8.332 2.630 1.00 69.50 88 ILE A N 1
ATOM 713 C CA . ILE A 1 88 ? 2.744 -8.243 1.285 1.00 69.50 88 ILE A CA 1
ATOM 714 C C . ILE A 1 88 ? 3.111 -6.915 0.613 1.00 69.50 88 ILE A C 1
ATOM 716 O O . ILE A 1 88 ? 3.544 -6.886 -0.538 1.00 69.50 88 ILE A O 1
ATOM 720 N N . SER A 1 89 ? 2.953 -5.796 1.320 1.00 72.00 89 SER A N 1
ATOM 721 C CA . SER A 1 89 ? 3.244 -4.472 0.760 1.00 72.00 89 SER A CA 1
ATOM 722 C C . SER A 1 89 ? 4.744 -4.262 0.545 1.00 72.00 89 SER A C 1
ATOM 724 O O . SER A 1 89 ? 5.133 -3.728 -0.488 1.00 72.00 89 SER A O 1
ATOM 726 N N . SER A 1 90 ? 5.595 -4.748 1.458 1.00 72.88 90 SER A N 1
ATOM 727 C CA . SER A 1 90 ? 7.052 -4.645 1.296 1.00 72.88 90 SER A CA 1
ATOM 728 C C . SER A 1 90 ? 7.561 -5.410 0.072 1.00 72.88 90 SER A C 1
ATOM 730 O O . SER A 1 90 ? 8.422 -4.897 -0.641 1.00 72.88 90 SER A O 1
ATOM 732 N N . GLU A 1 91 ? 7.022 -6.600 -0.207 1.00 77.19 91 GLU A N 1
ATOM 733 C CA . GLU A 1 91 ? 7.415 -7.387 -1.378 1.00 77.19 91 GLU A CA 1
ATOM 734 C C . GLU A 1 91 ? 6.985 -6.717 -2.692 1.00 77.19 91 GLU A C 1
ATOM 736 O O . GLU A 1 91 ? 7.766 -6.650 -3.645 1.00 77.19 91 GLU A O 1
ATOM 741 N N . ILE A 1 92 ? 5.762 -6.180 -2.741 1.00 81.62 92 ILE A N 1
ATOM 742 C CA . ILE A 1 92 ? 5.242 -5.470 -3.918 1.00 81.62 92 ILE A CA 1
ATOM 743 C C . ILE A 1 92 ? 6.031 -4.183 -4.169 1.00 81.62 92 ILE A C 1
ATOM 745 O O . ILE A 1 92 ? 6.437 -3.933 -5.305 1.00 81.62 92 ILE A O 1
ATOM 749 N N . ASP A 1 93 ? 6.312 -3.403 -3.122 1.00 80.38 93 ASP A N 1
ATOM 750 C CA . ASP A 1 93 ? 7.121 -2.184 -3.215 1.00 80.38 93 ASP A CA 1
ATOM 751 C C . ASP A 1 93 ? 8.548 -2.499 -3.693 1.00 80.38 93 ASP A C 1
ATOM 753 O O . ASP A 1 93 ? 9.099 -1.797 -4.546 1.00 80.38 93 ASP A O 1
ATOM 757 N N . TRP A 1 94 ? 9.137 -3.590 -3.192 1.00 80.94 94 TRP A N 1
ATOM 758 C CA . TRP A 1 94 ? 10.456 -4.052 -3.613 1.00 80.94 94 TRP A CA 1
ATOM 759 C C . TRP A 1 94 ? 10.480 -4.421 -5.099 1.00 80.94 94 TRP A C 1
ATOM 761 O O . TRP A 1 94 ? 11.304 -3.886 -5.847 1.00 80.94 94 TRP A O 1
ATOM 771 N N . LYS A 1 95 ? 9.550 -5.273 -5.550 1.00 83.81 95 LYS A N 1
ATOM 772 C CA . LYS A 1 95 ? 9.442 -5.700 -6.955 1.00 83.81 95 LYS A CA 1
ATOM 773 C C . LYS A 1 95 ? 9.201 -4.513 -7.883 1.00 83.81 95 LYS A C 1
ATOM 775 O O . LYS A 1 95 ? 9.914 -4.357 -8.869 1.00 83.81 95 LYS A O 1
ATOM 780 N N . ARG A 1 96 ? 8.285 -3.613 -7.520 1.00 84.25 96 ARG A N 1
ATOM 781 C CA . ARG A 1 96 ? 8.046 -2.354 -8.239 1.00 84.25 96 ARG A CA 1
ATOM 782 C C . ARG A 1 96 ? 9.332 -1.538 -8.416 1.00 84.25 96 ARG A C 1
ATOM 784 O O . ARG A 1 96 ? 9.598 -1.055 -9.516 1.00 84.25 96 ARG A O 1
ATOM 791 N N . SER A 1 97 ? 10.131 -1.413 -7.352 1.00 83.38 97 SER A N 1
ATOM 792 C CA . SER A 1 97 ? 11.380 -0.641 -7.366 1.00 83.38 97 SER A CA 1
ATOM 793 C C . SER A 1 97 ? 12.470 -1.253 -8.252 1.00 83.38 97 SER A C 1
ATOM 795 O O . SER A 1 97 ? 13.288 -0.518 -8.804 1.00 83.38 97 SER A O 1
ATOM 797 N N . ILE A 1 98 ? 12.487 -2.583 -8.406 1.00 86.25 98 ILE A N 1
ATOM 798 C CA . ILE A 1 98 ? 13.402 -3.283 -9.316 1.00 86.25 98 ILE A CA 1
ATOM 799 C C . ILE A 1 98 ? 13.081 -2.889 -10.756 1.00 86.25 98 ILE A C 1
ATOM 801 O O . ILE A 1 98 ? 13.969 -2.395 -11.446 1.00 86.25 98 ILE A O 1
ATOM 805 N N . TYR A 1 99 ? 11.819 -3.021 -11.174 1.00 87.81 99 TYR A N 1
ATOM 806 C CA . TYR A 1 99 ? 11.409 -2.684 -12.541 1.00 87.81 99 TYR A CA 1
ATOM 807 C C . TYR A 1 99 ? 11.550 -1.193 -12.846 1.00 87.81 99 TYR A C 1
ATOM 809 O O . TYR A 1 99 ? 11.897 -0.826 -13.962 1.00 87.81 99 TYR A O 1
ATOM 817 N N . GLU A 1 100 ? 11.353 -0.318 -11.856 1.00 86.88 100 GLU A N 1
ATOM 818 C CA . GLU A 1 100 ? 11.621 1.110 -12.036 1.00 86.88 100 GLU A CA 1
ATOM 819 C C . GLU A 1 100 ? 13.103 1.395 -12.304 1.00 86.88 100 GLU A C 1
ATOM 821 O O . GLU A 1 100 ? 13.439 2.172 -13.198 1.00 86.88 100 GLU A O 1
ATOM 826 N N . LYS A 1 101 ? 14.000 0.764 -11.535 1.00 86.88 101 LYS A N 1
ATOM 827 C CA . LYS A 1 101 ? 15.447 0.903 -11.735 1.00 86.88 101 LYS A CA 1
ATOM 828 C C . LYS A 1 101 ? 15.868 0.347 -13.087 1.00 86.88 101 LYS A C 1
ATOM 830 O O . LYS A 1 101 ? 16.633 1.000 -13.786 1.00 86.88 101 LYS A O 1
ATOM 835 N N . GLU A 1 102 ? 15.356 -0.821 -13.451 1.00 86.56 102 GLU A N 1
ATOM 836 C CA . GLU A 1 102 ? 15.641 -1.463 -14.731 1.00 86.56 102 GLU A CA 1
ATOM 837 C C . GLU A 1 102 ? 15.166 -0.605 -15.907 1.00 86.56 102 GLU A C 1
ATOM 839 O O . GLU A 1 102 ? 15.950 -0.283 -16.798 1.00 86.56 102 GLU A O 1
ATOM 844 N N . GLY A 1 103 ? 13.920 -0.133 -15.862 1.00 87.12 103 GLY A N 1
ATOM 845 C CA . GLY A 1 103 ? 13.357 0.743 -16.883 1.00 87.12 103 GLY A CA 1
ATOM 846 C C . GLY A 1 103 ? 14.124 2.057 -17.025 1.00 87.12 103 GLY A C 1
ATOM 847 O O . GLY A 1 103 ? 14.374 2.515 -18.139 1.00 87.12 103 GLY A O 1
ATOM 848 N N . LYS A 1 104 ? 14.589 2.632 -15.908 1.00 88.06 104 LYS A N 1
ATOM 849 C CA . LYS A 1 104 ? 15.448 3.821 -15.923 1.00 88.06 104 LYS A CA 1
ATOM 850 C C . LYS A 1 104 ? 16.800 3.551 -16.591 1.00 88.06 104 LYS A C 1
ATOM 852 O O . LYS A 1 104 ? 17.260 4.389 -17.361 1.00 88.06 104 LYS A O 1
ATOM 857 N N . VAL A 1 105 ? 17.427 2.406 -16.315 1.00 88.06 105 VAL A N 1
ATOM 858 C CA . VAL A 1 105 ? 18.698 2.019 -16.951 1.00 88.06 105 VAL A CA 1
ATOM 859 C C . VAL A 1 105 ? 18.522 1.861 -18.462 1.00 88.06 105 VAL A C 1
ATOM 861 O O . VAL A 1 105 ? 19.363 2.346 -19.217 1.00 88.06 105 VAL A O 1
ATOM 864 N N . LEU A 1 106 ? 17.415 1.263 -18.916 1.00 85.94 106 LEU A N 1
ATOM 865 C CA . LEU A 1 106 ? 17.103 1.135 -20.344 1.00 85.94 106 LEU A CA 1
ATOM 866 C C . LEU A 1 106 ? 16.936 2.508 -21.019 1.00 85.94 106 LEU A C 1
ATOM 868 O O . LEU A 1 106 ? 17.556 2.756 -22.051 1.00 85.94 106 LEU A O 1
ATOM 872 N N . GLU A 1 107 ? 16.190 3.430 -20.400 1.00 87.38 107 GLU A N 1
ATOM 873 C CA . GLU A 1 107 ? 16.019 4.818 -20.878 1.00 87.38 107 GLU A CA 1
ATOM 874 C C . GLU A 1 107 ? 17.321 5.638 -20.885 1.00 87.38 107 GLU A C 1
ATOM 876 O O . GLU A 1 107 ? 17.415 6.674 -21.546 1.00 87.38 107 GLU A O 1
ATOM 881 N N . GLU A 1 108 ? 18.315 5.265 -20.079 1.00 86.94 108 GLU A N 1
ATOM 882 C CA . GLU A 1 108 ? 19.631 5.916 -20.052 1.00 86.94 108 GLU A CA 1
ATOM 883 C C . GLU A 1 108 ? 20.586 5.323 -21.086 1.00 86.94 108 GLU A C 1
ATOM 885 O O . GLU A 1 108 ? 21.338 6.074 -21.704 1.00 86.94 108 GLU A O 1
ATOM 890 N N . ARG A 1 109 ? 20.541 4.003 -21.296 1.00 85.31 109 ARG A N 1
ATOM 891 C CA . ARG A 1 109 ? 21.463 3.293 -22.188 1.00 85.31 109 ARG A CA 1
ATOM 892 C C . ARG A 1 109 ? 21.046 3.356 -23.661 1.00 85.31 109 ARG A C 1
ATOM 894 O O . ARG A 1 109 ? 21.924 3.449 -24.511 1.00 85.31 109 ARG A O 1
ATOM 901 N N . TYR A 1 110 ? 19.745 3.373 -23.964 1.00 85.25 110 TYR A N 1
ATOM 902 C CA . TYR A 1 110 ? 19.229 3.329 -25.343 1.00 85.25 110 TYR A CA 1
ATOM 903 C C . TYR A 1 110 ? 18.327 4.526 -25.701 1.00 85.25 110 TYR A C 1
ATOM 905 O O . TYR A 1 110 ? 17.177 4.336 -26.102 1.00 85.25 110 TYR A O 1
ATOM 913 N N . PRO A 1 111 ? 18.815 5.777 -25.596 1.00 83.62 111 PRO A N 1
ATOM 914 C CA . PRO A 1 111 ? 17.996 6.971 -25.827 1.00 83.62 111 PRO A CA 1
ATOM 915 C C . PRO A 1 111 ? 17.549 7.151 -27.286 1.00 83.62 111 PRO A C 1
ATOM 917 O O . PRO A 1 111 ? 16.582 7.858 -27.537 1.00 83.62 111 PRO A O 1
ATOM 920 N N . SER A 1 112 ? 18.244 6.538 -28.250 1.00 83.25 112 SER A N 1
ATOM 921 C CA . SER A 1 112 ? 17.881 6.562 -29.676 1.00 83.25 112 SER A CA 1
ATOM 922 C C . SER A 1 112 ? 16.731 5.613 -30.025 1.00 83.25 112 SER A C 1
ATOM 924 O O . SER A 1 112 ? 16.055 5.820 -31.031 1.00 83.25 112 SER A O 1
ATOM 926 N N . ILE A 1 113 ? 16.518 4.578 -29.207 1.00 82.75 113 ILE A N 1
ATOM 927 C CA . ILE A 1 113 ? 15.487 3.549 -29.400 1.00 82.75 113 ILE A CA 1
ATOM 928 C C . ILE A 1 113 ? 14.284 3.854 -28.499 1.00 82.75 113 ILE A C 1
ATOM 930 O O . ILE A 1 113 ? 13.138 3.834 -28.942 1.00 82.75 113 ILE A O 1
ATOM 934 N N . ILE A 1 114 ? 14.534 4.204 -27.234 1.00 83.12 114 ILE A N 1
ATOM 935 C CA . ILE A 1 114 ? 13.503 4.515 -26.244 1.00 83.12 114 ILE A CA 1
ATOM 936 C C . ILE A 1 114 ? 13.356 6.035 -26.133 1.00 83.12 114 ILE A C 1
ATOM 938 O O . ILE A 1 114 ? 14.042 6.701 -25.362 1.00 83.12 114 ILE A O 1
ATOM 942 N N . ASN A 1 115 ? 12.400 6.587 -26.881 1.00 75.00 115 ASN A N 1
ATOM 943 C CA . ASN A 1 115 ? 12.117 8.030 -26.896 1.00 75.00 115 ASN A CA 1
ATOM 944 C C . ASN A 1 115 ? 11.205 8.508 -25.746 1.00 75.00 115 ASN A C 1
ATOM 946 O O . ASN A 1 115 ? 10.909 9.700 -25.635 1.00 75.00 115 ASN A O 1
ATOM 950 N N . PHE A 1 116 ? 10.728 7.602 -24.888 1.00 79.75 116 PHE A N 1
ATOM 951 C CA . PHE A 1 116 ? 9.793 7.913 -23.806 1.00 79.75 116 PHE A CA 1
ATOM 952 C C . PHE A 1 116 ? 10.479 7.804 -22.436 1.00 79.75 116 PHE A C 1
ATOM 954 O O . PHE A 1 116 ? 10.877 6.726 -22.020 1.00 79.75 116 PHE A O 1
ATOM 961 N N . ASN A 1 117 ? 10.609 8.927 -21.719 1.00 82.31 117 ASN A N 1
ATOM 962 C CA . ASN A 1 117 ? 11.280 9.010 -20.408 1.00 82.31 117 ASN A CA 1
ATOM 963 C C . ASN A 1 117 ? 10.316 8.738 -19.230 1.00 82.31 117 ASN A C 1
ATOM 965 O O . ASN A 1 117 ? 10.179 9.563 -18.317 1.00 82.31 117 ASN A O 1
ATOM 969 N N . TYR A 1 118 ? 9.598 7.619 -19.271 1.00 83.38 118 TYR A N 1
ATOM 970 C CA . TYR A 1 118 ? 8.595 7.248 -18.270 1.00 83.38 118 TYR A CA 1
ATOM 971 C C . TYR A 1 118 ? 9.197 7.053 -16.875 1.00 83.38 118 TYR A C 1
ATOM 973 O O . TYR A 1 118 ? 8.799 7.715 -15.909 1.00 83.38 118 TYR A O 1
ATOM 981 N N . PHE A 1 119 ? 10.189 6.172 -16.764 1.00 84.06 119 PHE A N 1
ATOM 982 C CA . PHE A 1 119 ? 10.776 5.754 -15.495 1.00 84.06 119 PHE A CA 1
ATOM 983 C C . PHE A 1 119 ? 11.619 6.860 -14.867 1.00 84.06 119 PHE A C 1
ATOM 985 O O . PHE A 1 119 ? 11.555 7.073 -13.653 1.00 84.06 119 PHE A O 1
ATOM 992 N N . LYS A 1 120 ? 12.335 7.653 -15.676 1.00 76.00 120 LYS A N 1
ATOM 993 C CA . LYS A 1 120 ? 12.999 8.877 -15.194 1.00 76.00 120 LYS A CA 1
ATOM 994 C C . LYS A 1 120 ? 12.018 9.870 -14.575 1.00 76.00 120 LYS A C 1
ATOM 996 O O . LYS A 1 120 ? 12.354 10.504 -13.571 1.00 76.00 120 LYS A O 1
ATOM 1001 N N . MET A 1 121 ? 10.827 10.030 -15.154 1.00 79.44 121 MET A N 1
ATOM 1002 C CA . MET A 1 121 ? 9.808 10.937 -14.623 1.00 79.44 121 MET A CA 1
ATOM 1003 C C . MET A 1 121 ? 9.223 10.412 -13.306 1.00 79.44 121 MET A C 1
ATOM 1005 O O . MET A 1 121 ? 9.132 11.166 -12.336 1.00 79.44 121 MET A O 1
ATOM 1009 N N . ILE A 1 122 ? 8.899 9.117 -13.234 1.00 76.94 122 ILE A N 1
ATOM 1010 C CA . ILE A 1 122 ? 8.367 8.475 -12.019 1.00 76.94 122 ILE A CA 1
ATOM 1011 C C . ILE A 1 122 ? 9.372 8.520 -10.869 1.00 76.94 122 ILE A C 1
ATOM 1013 O O . ILE A 1 122 ? 9.010 8.890 -9.750 1.00 76.94 122 ILE A O 1
ATOM 1017 N N . SER A 1 123 ? 10.645 8.243 -11.146 1.00 71.56 123 SER A N 1
ATOM 1018 C CA . SER A 1 123 ? 11.697 8.225 -10.128 1.00 71.56 123 SER A CA 1
ATOM 1019 C C . SER A 1 123 ? 11.881 9.580 -9.434 1.00 71.56 123 SER A C 1
ATOM 1021 O O . SER A 1 123 ? 12.105 9.645 -8.224 1.00 71.56 123 SER A O 1
ATOM 1023 N N . LYS A 1 124 ? 11.686 10.692 -10.159 1.00 71.19 124 LYS A N 1
ATOM 1024 C CA . LYS A 1 124 ? 11.714 12.049 -9.580 1.00 71.19 124 LYS A CA 1
ATOM 1025 C C . LYS A 1 124 ? 10.532 12.334 -8.642 1.00 71.19 124 LYS A C 1
ATOM 1027 O O . LYS A 1 124 ? 10.657 13.158 -7.741 1.00 71.19 124 LYS A O 1
ATOM 1032 N N . LEU A 1 125 ? 9.399 11.655 -8.827 1.00 67.00 125 LEU A N 1
ATOM 1033 C CA . LEU A 1 125 ? 8.168 11.830 -8.042 1.00 67.00 125 LEU A CA 1
ATOM 1034 C C . LEU A 1 125 ? 8.106 10.932 -6.789 1.00 67.00 125 LEU A C 1
ATOM 1036 O O . LEU A 1 125 ? 7.227 11.106 -5.943 1.00 67.00 125 LEU A O 1
ATOM 1040 N N . ASN A 1 126 ? 9.015 9.968 -6.652 1.00 63.97 126 ASN A N 1
ATOM 1041 C CA . ASN A 1 126 ? 8.908 8.896 -5.663 1.00 63.97 126 ASN A CA 1
ATOM 1042 C C . ASN A 1 126 ? 9.075 9.263 -4.174 1.00 63.97 126 ASN A C 1
ATOM 1044 O O . ASN A 1 126 ? 8.332 8.704 -3.361 1.00 63.97 126 ASN A O 1
ATOM 1048 N N . PRO A 1 127 ? 9.972 10.177 -3.746 1.00 58.38 127 PRO A N 1
ATOM 1049 C CA . PRO A 1 127 ? 10.194 10.381 -2.311 1.00 58.38 127 PRO A CA 1
ATOM 1050 C C . PRO A 1 127 ? 8.983 10.997 -1.588 1.00 58.38 127 PRO A C 1
ATOM 1052 O O . PRO A 1 127 ? 8.760 10.712 -0.410 1.00 58.38 127 PRO A O 1
ATOM 1055 N N . SER A 1 128 ? 8.162 11.796 -2.278 1.00 60.50 128 SER A N 1
ATOM 1056 C CA . SER A 1 128 ? 6.920 12.347 -1.718 1.00 60.50 128 SER A CA 1
ATOM 1057 C C . SER A 1 128 ? 5.787 11.315 -1.698 1.00 60.50 128 SER A C 1
ATOM 1059 O O . SER A 1 128 ? 5.059 11.224 -0.707 1.00 60.50 128 SER A O 1
ATOM 1061 N N . ARG A 1 129 ? 5.675 10.489 -2.747 1.00 63.06 129 ARG A N 1
ATOM 1062 C CA . ARG A 1 129 ? 4.701 9.390 -2.837 1.00 63.06 129 ARG A CA 1
ATOM 1063 C C . ARG A 1 129 ? 4.921 8.333 -1.764 1.00 63.06 129 ARG A C 1
ATOM 1065 O O . ARG A 1 129 ? 3.972 7.993 -1.069 1.00 63.06 129 ARG A O 1
ATOM 1072 N N . TYR A 1 130 ? 6.160 7.881 -1.571 1.00 63.66 130 TYR A N 1
ATOM 1073 C CA . TYR A 1 130 ? 6.477 6.865 -0.568 1.00 63.66 130 TYR A CA 1
ATOM 1074 C C . TYR A 1 130 ? 6.073 7.310 0.842 1.00 63.66 130 TYR A C 1
ATOM 1076 O O . TYR A 1 130 ? 5.408 6.566 1.557 1.00 63.66 130 TYR A O 1
ATOM 1084 N N . ARG A 1 131 ? 6.381 8.561 1.221 1.00 61.69 131 ARG A N 1
ATOM 1085 C CA . ARG A 1 131 ? 5.973 9.126 2.519 1.00 61.69 131 ARG A CA 1
ATOM 1086 C C . ARG A 1 131 ? 4.452 9.210 2.670 1.00 61.69 131 ARG A C 1
ATOM 1088 O O . ARG A 1 131 ? 3.934 8.849 3.723 1.00 61.69 131 ARG A O 1
ATOM 1095 N N . ALA A 1 132 ? 3.740 9.656 1.634 1.00 64.44 132 ALA A N 1
ATOM 1096 C CA . ALA A 1 132 ? 2.279 9.748 1.656 1.00 64.44 132 ALA A CA 1
ATOM 1097 C C . ALA A 1 132 ? 1.608 8.367 1.764 1.00 64.44 132 ALA A C 1
ATOM 1099 O O . ALA A 1 132 ? 0.666 8.195 2.535 1.00 64.44 132 ALA A O 1
ATOM 1100 N N . THR A 1 133 ? 2.126 7.373 1.044 1.00 65.50 133 THR A N 1
ATOM 1101 C CA . THR A 1 133 ? 1.640 5.992 1.081 1.00 65.50 133 THR A CA 1
ATOM 1102 C C . THR A 1 133 ? 1.914 5.329 2.432 1.00 65.50 133 THR A C 1
ATOM 1104 O O . THR A 1 133 ? 1.022 4.700 2.993 1.00 65.50 133 THR A O 1
ATOM 1107 N N . LEU A 1 134 ? 3.111 5.487 3.004 1.00 66.00 134 LEU A N 1
ATOM 1108 C CA . LEU A 1 134 ? 3.419 4.954 4.337 1.00 66.00 134 LEU A CA 1
ATOM 1109 C C . LEU A 1 134 ? 2.493 5.543 5.402 1.00 66.00 134 LEU A C 1
ATOM 1111 O O . LEU A 1 134 ? 1.987 4.814 6.253 1.00 66.00 134 LEU A O 1
ATOM 1115 N N . PHE A 1 135 ? 2.219 6.846 5.306 1.00 67.06 135 PHE A N 1
ATOM 1116 C CA . PHE A 1 135 ? 1.264 7.518 6.177 1.00 67.06 135 PHE A CA 1
ATOM 1117 C C . PHE A 1 135 ? -0.145 6.925 6.017 1.00 67.06 135 PHE A C 1
ATOM 1119 O O . PHE A 1 135 ? -0.724 6.477 6.998 1.00 67.06 135 PHE A O 1
ATOM 1126 N N . LEU A 1 136 ? -0.653 6.789 4.787 1.00 65.94 136 LEU A N 1
ATOM 1127 C CA . LEU A 1 136 ? -1.953 6.159 4.503 1.00 65.94 136 LEU A CA 1
ATOM 1128 C C . LEU A 1 136 ? -2.092 4.729 5.039 1.00 65.94 136 LEU A C 1
ATOM 1130 O O . LEU A 1 136 ? -3.191 4.331 5.412 1.00 65.94 136 LEU A O 1
ATOM 1134 N N . ARG A 1 137 ? -1.006 3.951 5.057 1.00 68.44 137 ARG A N 1
ATOM 1135 C CA . ARG A 1 137 ? -1.003 2.565 5.554 1.00 68.44 137 ARG A CA 1
ATOM 1136 C C . ARG A 1 137 ? -0.970 2.507 7.086 1.00 68.44 137 ARG A C 1
ATOM 1138 O O . ARG A 1 137 ? -1.654 1.686 7.700 1.00 68.44 137 ARG A O 1
ATOM 1145 N N . LEU A 1 138 ? -0.199 3.393 7.718 1.00 69.94 138 LEU A N 1
ATOM 1146 C CA . LEU A 1 138 ? -0.020 3.415 9.171 1.00 69.94 138 LEU A CA 1
ATOM 1147 C C . LEU A 1 138 ? -1.160 4.126 9.906 1.00 69.94 138 LEU A C 1
ATOM 1149 O O . LEU A 1 138 ? -1.558 3.661 10.969 1.00 69.94 138 LEU A O 1
ATOM 1153 N N . THR A 1 139 ? -1.725 5.202 9.353 1.00 72.12 139 THR A N 1
ATOM 1154 C CA . THR A 1 139 ? -2.807 5.977 9.984 1.00 72.12 139 THR A CA 1
ATOM 1155 C C . THR A 1 139 ? -4.023 5.133 10.397 1.00 72.12 139 THR A C 1
ATOM 1157 O O . THR A 1 139 ? -4.403 5.225 11.564 1.00 72.12 139 THR A O 1
ATOM 1160 N N . PRO A 1 140 ? -4.630 4.289 9.533 1.00 68.81 140 PRO A N 1
ATOM 1161 C CA . PRO A 1 140 ? -5.750 3.442 9.947 1.00 68.81 140 PRO A CA 1
ATOM 1162 C C . PRO A 1 140 ? -5.349 2.444 11.036 1.00 68.81 140 PRO A C 1
ATOM 1164 O O . PRO A 1 140 ? -6.110 2.234 11.973 1.00 68.81 140 PRO A O 1
ATOM 1167 N N . SER A 1 141 ? -4.144 1.876 10.952 1.00 70.25 141 SER A N 1
ATOM 1168 C CA . SER A 1 141 ? -3.647 0.908 11.936 1.00 70.25 141 SER A CA 1
ATOM 1169 C C . SER A 1 141 ? -3.444 1.559 13.307 1.00 70.25 141 SER A C 1
ATOM 1171 O O . SER A 1 141 ? -3.985 1.093 14.304 1.00 70.25 141 SER A O 1
ATOM 1173 N N . ILE A 1 142 ? -2.729 2.687 13.359 1.00 74.06 142 ILE A N 1
ATOM 1174 C CA . ILE A 1 142 ? -2.510 3.461 14.590 1.00 74.06 142 ILE A CA 1
ATOM 1175 C C . ILE A 1 142 ? -3.851 3.875 15.197 1.00 74.06 142 ILE A C 1
ATOM 1177 O O . ILE A 1 142 ? -4.040 3.773 16.406 1.00 74.06 142 ILE A O 1
ATOM 1181 N N . PHE A 1 143 ? -4.804 4.289 14.363 1.00 73.12 143 PHE A N 1
ATOM 1182 C CA . PHE A 1 143 ? -6.124 4.673 14.835 1.00 73.12 143 PHE A CA 1
ATOM 1183 C C . PHE A 1 143 ? -6.912 3.512 15.446 1.00 73.12 143 PHE A C 1
ATOM 1185 O O . PHE A 1 143 ? -7.458 3.678 16.533 1.00 73.12 143 PHE A O 1
ATOM 1192 N N . VAL A 1 144 ? -6.945 2.340 14.799 1.00 72.50 144 VAL A N 1
ATOM 1193 C CA . VAL A 1 144 ? -7.579 1.142 15.379 1.00 72.50 144 VAL A CA 1
ATOM 1194 C C . VAL A 1 144 ? -6.942 0.813 16.731 1.00 72.50 144 VAL A C 1
ATOM 1196 O O . VAL A 1 144 ? -7.659 0.512 17.683 1.00 72.50 144 VAL A O 1
ATOM 1199 N N . GLY A 1 145 ? -5.619 0.953 16.861 1.00 70.75 145 GLY A N 1
ATOM 1200 C CA . GLY A 1 145 ? -4.917 0.801 18.139 1.00 70.75 145 GLY A CA 1
ATOM 1201 C C . GLY A 1 145 ? -5.372 1.790 19.206 1.00 70.75 145 GLY A C 1
ATOM 1202 O O . GLY A 1 145 ? -5.750 1.373 20.299 1.00 70.75 145 GLY A O 1
ATOM 1203 N N . ILE A 1 146 ? -5.404 3.084 18.878 1.00 78.56 146 ILE A N 1
ATOM 1204 C CA . ILE A 1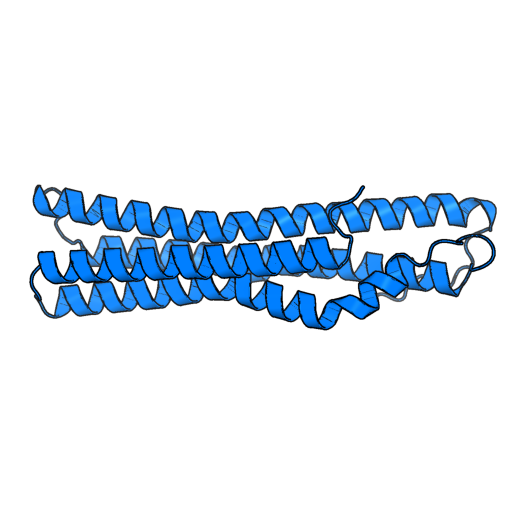 146 ? -5.855 4.134 19.802 1.00 78.56 146 ILE A CA 1
ATOM 1205 C C . ILE A 1 146 ? -7.312 3.902 20.218 1.00 78.56 146 ILE A C 1
ATOM 1207 O O . ILE A 1 146 ? -7.611 3.970 21.407 1.00 78.56 146 ILE A O 1
ATOM 1211 N N . LEU A 1 147 ? -8.205 3.581 19.275 1.00 72.44 147 LEU A N 1
ATOM 1212 C CA . LEU A 1 147 ? -9.605 3.277 19.576 1.00 72.44 147 LEU A CA 1
ATOM 1213 C C . LEU A 1 147 ? -9.740 2.063 20.489 1.00 72.44 147 LEU A C 1
ATOM 1215 O O . LEU A 1 147 ? -10.488 2.118 21.455 1.00 72.44 147 LEU A O 1
ATOM 1219 N N . THR A 1 148 ? -9.006 0.986 20.213 1.00 72.75 148 THR A N 1
ATOM 1220 C CA . THR A 1 148 ? -9.074 -0.239 21.020 1.00 72.75 148 THR A CA 1
ATOM 1221 C C . THR A 1 148 ? -8.646 0.037 22.463 1.00 72.75 148 THR A C 1
ATOM 1223 O O . THR A 1 148 ? -9.353 -0.346 23.395 1.00 72.75 148 THR A O 1
ATOM 1226 N N . ILE A 1 149 ? -7.531 0.755 22.654 1.00 75.31 149 ILE A N 1
ATOM 1227 C CA . ILE A 1 149 ? -7.041 1.155 23.983 1.00 75.31 149 ILE A CA 1
ATOM 1228 C C . ILE A 1 149 ? -8.060 2.067 24.674 1.00 75.31 149 ILE A C 1
ATOM 1230 O O . ILE A 1 149 ? -8.400 1.847 25.834 1.00 75.31 149 ILE A O 1
ATOM 1234 N N . TRP A 1 150 ? -8.583 3.068 23.966 1.00 73.38 150 TRP A N 1
ATOM 1235 C CA . TRP A 1 150 ? -9.547 4.016 24.520 1.00 73.38 150 TRP A CA 1
ATOM 1236 C C . TRP A 1 150 ? -10.850 3.340 24.952 1.00 73.38 150 TRP A C 1
ATOM 1238 O O . TRP A 1 150 ? -11.344 3.588 26.051 1.00 73.38 150 TRP A O 1
ATOM 1248 N N . SER A 1 151 ? -11.400 2.465 24.109 1.00 68.12 151 SER A N 1
ATOM 1249 C CA . SER A 1 151 ? -12.592 1.683 24.423 1.00 68.12 151 SER A CA 1
ATOM 1250 C C . SER A 1 151 ? -12.363 0.801 25.647 1.00 68.12 151 SER A C 1
ATOM 1252 O O . SER A 1 151 ? -13.206 0.796 26.539 1.00 68.12 151 SER A O 1
ATOM 1254 N N . ALA A 1 152 ? -11.211 0.130 25.744 1.00 69.69 152 ALA A N 1
ATOM 1255 C CA . ALA A 1 152 ? -10.866 -0.671 26.917 1.00 69.69 152 ALA A CA 1
ATOM 1256 C C . ALA A 1 152 ? -10.795 0.177 28.202 1.00 69.69 152 ALA A C 1
ATOM 1258 O O . ALA A 1 152 ? -11.344 -0.217 29.230 1.00 69.69 152 ALA A O 1
ATOM 1259 N N . VAL A 1 153 ? -10.192 1.371 28.137 1.00 71.75 153 VAL A N 1
ATOM 1260 C CA . VAL A 1 153 ? -10.115 2.299 29.278 1.00 71.75 153 VAL A CA 1
ATOM 1261 C C . VAL A 1 153 ? -11.506 2.781 29.696 1.00 71.75 153 VAL A C 1
ATOM 1263 O O . VAL A 1 153 ? -11.844 2.696 30.873 1.00 71.75 153 VAL A O 1
ATOM 1266 N N . MET A 1 154 ? -12.346 3.227 28.759 1.00 67.62 154 MET A N 1
ATOM 1267 C CA . MET A 1 154 ? -13.698 3.711 29.076 1.00 67.62 154 MET A CA 1
ATOM 1268 C C . MET A 1 154 ? -14.570 2.622 29.708 1.00 67.62 154 MET A C 1
ATOM 1270 O O . MET A 1 154 ? -15.236 2.871 30.710 1.00 67.62 154 MET A O 1
ATOM 1274 N N . LEU A 1 155 ? -14.500 1.395 29.190 1.00 65.56 155 LEU A N 1
ATOM 1275 C CA . LEU A 1 155 ? -15.199 0.251 29.780 1.00 65.56 155 LEU A CA 1
ATOM 1276 C C . LEU A 1 155 ? -14.685 -0.067 31.191 1.00 65.56 155 LEU A C 1
ATOM 1278 O O . LEU A 1 155 ? -15.482 -0.345 32.086 1.00 65.56 155 LEU A O 1
ATOM 1282 N N . SER A 1 156 ? -13.371 0.037 31.422 1.00 66.62 156 SER A N 1
ATOM 1283 C CA . SER A 1 156 ? -12.775 -0.188 32.747 1.00 66.62 156 SER A CA 1
ATOM 1284 C C . SER A 1 156 ? -13.184 0.866 33.785 1.00 66.62 156 SER A C 1
ATOM 1286 O O . SER A 1 156 ? -13.290 0.556 34.971 1.00 66.62 156 SER A O 1
ATOM 1288 N N . MET A 1 157 ? -13.474 2.098 33.350 1.00 66.81 157 MET A N 1
ATOM 1289 C CA . MET A 1 157 ? -13.862 3.207 34.229 1.00 66.81 157 MET A CA 1
ATOM 1290 C C . MET A 1 157 ? -15.365 3.242 34.559 1.00 66.81 157 MET A C 1
ATOM 1292 O O . MET A 1 157 ? -15.796 4.147 35.273 1.00 66.81 157 MET A O 1
ATOM 1296 N N . LYS A 1 158 ? -16.169 2.280 34.069 1.00 64.56 158 LYS A N 1
ATOM 1297 C CA . LYS A 1 158 ? -17.641 2.241 34.231 1.00 64.56 158 LYS A CA 1
ATOM 1298 C C . LYS A 1 158 ? -18.329 3.573 33.881 1.00 64.56 158 LYS A C 1
ATOM 1300 O O . LYS A 1 158 ? -19.351 3.929 34.470 1.00 64.56 158 LYS A O 1
ATOM 1305 N N . THR A 1 159 ? -17.775 4.337 32.941 1.00 60.97 159 THR A N 1
ATOM 1306 C CA . THR A 1 159 ? -18.433 5.533 32.408 1.00 60.97 159 THR A CA 1
ATOM 1307 C C . THR A 1 159 ? -19.708 5.132 31.668 1.00 60.97 159 THR A C 1
ATOM 1309 O O . THR A 1 159 ? -19.823 4.014 31.168 1.00 60.97 159 THR A O 1
ATOM 1312 N N . SER A 1 160 ? -20.706 6.024 31.630 1.00 63.66 160 SER A N 1
ATOM 1313 C CA . SER A 1 160 ? -22.009 5.681 31.053 1.00 63.66 160 SER A CA 1
ATOM 1314 C C . SER A 1 160 ? -21.851 5.194 29.610 1.00 63.66 160 SER A C 1
ATOM 1316 O O . SER A 1 160 ? -21.191 5.835 28.787 1.00 63.66 160 SER A O 1
ATOM 1318 N N . LEU A 1 161 ? -22.476 4.054 29.302 1.00 61.22 161 LEU A N 1
ATOM 1319 C CA . LEU A 1 161 ? -22.432 3.414 27.986 1.00 61.22 161 LEU A CA 1
ATOM 1320 C C . LEU A 1 161 ? -22.748 4.416 26.859 1.00 61.22 161 LEU A C 1
ATOM 1322 O O . LEU A 1 161 ? -22.075 4.451 25.834 1.00 61.22 161 LEU A O 1
ATOM 1326 N N . ASN A 1 162 ? -23.701 5.320 27.100 1.00 61.97 162 ASN A N 1
ATOM 1327 C CA . ASN A 1 162 ? -24.093 6.377 26.167 1.00 61.97 162 ASN A CA 1
ATOM 1328 C C . ASN A 1 162 ? -22.960 7.372 25.854 1.00 61.97 162 ASN A C 1
ATOM 1330 O O . ASN A 1 162 ? -22.833 7.813 24.710 1.00 61.97 162 ASN A O 1
ATOM 1334 N N . LEU A 1 163 ? -22.115 7.715 26.832 1.00 63.44 163 LEU A N 1
ATOM 1335 C CA . LEU A 1 163 ? -20.960 8.591 26.618 1.00 63.44 163 LEU A CA 1
ATOM 1336 C C . LEU A 1 163 ? -19.882 7.873 25.792 1.00 63.44 163 LEU A C 1
ATOM 1338 O O . LEU A 1 163 ? -19.340 8.454 24.851 1.00 63.44 163 LEU A O 1
ATOM 1342 N N . ALA A 1 164 ? -19.632 6.593 26.087 1.00 61.84 164 ALA A N 1
ATOM 1343 C CA . ALA A 1 164 ? -18.698 5.764 25.328 1.00 61.84 164 ALA A CA 1
ATOM 1344 C C . ALA A 1 164 ? -19.141 5.589 23.861 1.00 61.84 164 ALA A C 1
ATOM 1346 O O . ALA A 1 164 ? -18.320 5.738 22.954 1.00 61.84 164 ALA A O 1
ATOM 1347 N N . ILE A 1 165 ? -20.441 5.371 23.614 1.00 59.38 165 ILE A N 1
ATOM 1348 C CA . ILE A 1 165 ? -21.028 5.301 22.263 1.00 59.38 165 ILE A CA 1
ATOM 1349 C C . ILE A 1 165 ? -20.852 6.630 21.529 1.00 59.38 165 ILE A C 1
ATOM 1351 O O . ILE A 1 165 ? -20.358 6.650 20.403 1.00 59.38 165 ILE A O 1
ATOM 1355 N N . THR A 1 166 ? -21.230 7.745 22.157 1.00 63.78 166 THR A N 1
ATOM 1356 C CA . THR A 1 166 ? -21.208 9.065 21.506 1.00 63.78 166 THR A CA 1
ATOM 1357 C C . THR A 1 166 ? -19.788 9.450 21.093 1.00 63.78 166 THR A C 1
ATOM 1359 O O . THR A 1 166 ? -19.565 9.904 19.971 1.00 63.78 166 THR A O 1
ATOM 1362 N N . ILE A 1 167 ? -18.806 9.197 21.961 1.00 63.94 167 ILE A N 1
ATOM 1363 C CA . ILE A 1 167 ? -17.395 9.473 21.678 1.00 63.94 167 ILE A CA 1
ATOM 1364 C C . ILE A 1 167 ? -16.846 8.504 20.619 1.00 63.94 167 ILE A C 1
ATOM 1366 O O . ILE A 1 167 ? -16.133 8.940 19.714 1.00 63.94 167 ILE A O 1
ATOM 1370 N N . GLY A 1 168 ? -17.192 7.213 20.677 1.00 62.16 168 GLY A N 1
ATOM 1371 C CA . GLY A 1 168 ? -16.772 6.213 19.685 1.00 62.16 168 GLY A CA 1
ATOM 1372 C C . GLY A 1 168 ? -17.301 6.505 18.276 1.00 62.16 168 GLY A C 1
ATOM 1373 O O . GLY A 1 168 ? -16.558 6.439 17.294 1.00 62.16 168 GLY A O 1
ATOM 1374 N N . VAL A 1 169 ? -18.567 6.913 18.169 1.00 64.06 169 VAL A N 1
ATOM 1375 C CA . VAL A 1 169 ? -19.183 7.320 16.898 1.00 64.06 169 VAL A CA 1
ATOM 1376 C C . VAL A 1 169 ? -18.576 8.631 16.393 1.00 64.06 169 VAL A C 1
ATOM 1378 O O . VAL A 1 169 ? -18.204 8.714 15.222 1.00 64.06 169 VAL A O 1
ATOM 1381 N N . ALA A 1 170 ? -18.401 9.633 17.262 1.00 65.88 170 ALA A N 1
ATOM 1382 C CA . ALA A 1 170 ? -17.812 10.917 16.881 1.00 65.88 170 ALA A CA 1
ATOM 1383 C C . ALA A 1 170 ? -16.362 10.769 16.389 1.00 65.88 170 ALA A C 1
ATOM 1385 O O . ALA A 1 170 ? -16.004 11.304 15.341 1.00 65.88 170 ALA A O 1
ATOM 1386 N N . SER A 1 171 ? -15.537 9.992 17.095 1.00 61.91 171 SER A N 1
ATOM 1387 C CA . SER A 1 171 ? -14.146 9.724 16.705 1.00 61.91 171 SER A CA 1
ATOM 1388 C C . SER A 1 171 ? -14.049 8.933 15.396 1.00 61.91 171 SER A C 1
ATOM 1390 O O . SER A 1 171 ? -13.243 9.281 14.531 1.00 61.91 171 SER A O 1
ATOM 1392 N N . SER A 1 172 ? -14.925 7.945 15.187 1.00 60.47 172 SER A N 1
ATOM 1393 C CA . SER A 1 172 ? -15.018 7.204 13.920 1.00 60.47 172 SER A CA 1
ATOM 1394 C C . SER A 1 172 ? -15.425 8.107 12.748 1.00 60.47 172 SER A C 1
ATOM 1396 O O . SER A 1 172 ? -14.853 8.009 11.661 1.00 60.47 172 SER A O 1
ATOM 1398 N N . PHE A 1 173 ? -16.367 9.032 12.966 1.00 64.69 173 PHE A N 1
ATOM 1399 C CA . PHE A 1 173 ? -16.835 9.972 11.943 1.00 64.69 173 PHE A CA 1
ATOM 1400 C C . PHE A 1 173 ? -15.764 11.001 11.561 1.00 64.69 173 PHE A C 1
ATOM 1402 O O . PHE A 1 173 ? -15.523 11.236 10.375 1.00 64.69 173 PHE A O 1
ATOM 1409 N N . VAL A 1 174 ? -15.061 11.565 12.552 1.00 67.81 174 VAL A N 1
ATOM 1410 C CA . VAL A 1 174 ? -13.914 12.459 12.323 1.00 67.81 174 VAL A CA 1
ATOM 1411 C C . VAL A 1 174 ? -12.828 11.742 11.525 1.00 67.81 174 VAL A C 1
ATOM 1413 O O . VAL A 1 174 ? -12.224 12.336 10.627 1.00 67.81 174 VAL A O 1
ATOM 1416 N N . LEU A 1 175 ? -12.609 10.449 11.775 1.00 61.94 175 LEU A N 1
ATOM 1417 C CA . LEU A 1 175 ? -11.620 9.702 11.013 1.00 61.94 175 LEU A CA 1
ATOM 1418 C C . LEU A 1 175 ? -12.046 9.442 9.573 1.00 61.94 175 LEU A C 1
ATOM 1420 O O . LEU A 1 175 ? -11.255 9.612 8.652 1.00 61.94 175 LEU A O 1
ATOM 1424 N N . PHE A 1 176 ? -13.301 9.054 9.363 1.00 62.03 176 PHE A N 1
ATOM 1425 C CA . PHE A 1 176 ? -13.821 8.823 8.020 1.00 62.03 176 PHE A CA 1
ATOM 1426 C C . PHE A 1 176 ? -13.778 10.113 7.187 1.00 62.03 176 PHE A C 1
ATOM 1428 O O . PHE A 1 176 ? -13.400 10.094 6.013 1.00 62.03 176 PHE A O 1
ATOM 1435 N N . ALA A 1 177 ? -14.077 11.254 7.816 1.00 65.75 177 ALA A N 1
ATOM 1436 C CA . ALA A 1 177 ? -13.976 12.571 7.203 1.00 65.75 177 ALA A CA 1
ATOM 1437 C C . ALA A 1 177 ? -12.522 12.964 6.887 1.00 65.75 177 ALA A C 1
ATOM 1439 O O . ALA A 1 177 ? -12.241 13.424 5.779 1.00 65.75 177 ALA A O 1
ATOM 1440 N N . THR A 1 178 ? -11.582 12.750 7.813 1.00 62.62 178 THR A N 1
ATOM 1441 C CA . THR A 1 178 ? -10.158 13.073 7.602 1.00 62.62 178 THR A CA 1
ATOM 1442 C C . THR A 1 178 ? -9.502 12.148 6.581 1.00 62.62 178 THR A C 1
ATOM 1444 O O . THR A 1 178 ? -8.817 12.641 5.689 1.00 62.62 178 THR A O 1
ATOM 1447 N N . MET A 1 179 ? -9.778 10.844 6.617 1.00 58.59 179 MET A N 1
ATOM 1448 C CA . MET A 1 179 ? -9.342 9.867 5.611 1.00 58.59 179 MET A CA 1
ATOM 1449 C C . MET A 1 179 ? -9.932 10.172 4.235 1.00 58.59 179 MET A C 1
ATOM 1451 O O . MET A 1 179 ? -9.207 10.171 3.244 1.00 58.59 179 MET A O 1
ATOM 1455 N N . GLY A 1 180 ? -11.226 10.498 4.159 1.00 61.59 180 GLY A N 1
ATOM 1456 C CA . GLY A 1 180 ? -11.878 10.908 2.916 1.00 61.59 180 GLY A CA 1
ATOM 1457 C C . GLY A 1 180 ? -11.297 12.206 2.350 1.00 61.59 180 GLY A C 1
ATOM 1458 O O . GLY A 1 180 ? -11.081 12.315 1.142 1.00 61.59 180 GLY A O 1
ATOM 1459 N N . PHE A 1 181 ? -10.982 13.179 3.208 1.00 64.44 181 PHE A N 1
ATOM 1460 C CA . PHE A 1 181 ? -10.316 14.419 2.809 1.00 64.44 181 PHE A CA 1
ATOM 1461 C C . PHE A 1 181 ? -8.883 14.170 2.323 1.00 64.44 181 PHE A C 1
ATOM 1463 O O . PHE A 1 181 ? -8.483 14.702 1.283 1.00 64.44 181 PHE A O 1
ATOM 1470 N N . LEU A 1 182 ? -8.129 13.322 3.025 1.00 59.06 182 LEU A N 1
ATOM 1471 C CA . LEU A 1 182 ? -6.770 12.944 2.652 1.00 59.06 182 LEU A CA 1
ATOM 1472 C C . LEU A 1 182 ? -6.767 12.198 1.312 1.00 59.06 182 LEU A C 1
ATOM 1474 O O . LEU A 1 182 ? -6.043 12.592 0.400 1.00 59.06 182 LEU A O 1
ATOM 1478 N N . ALA A 1 183 ? -7.646 11.205 1.145 1.00 59.34 183 ALA A N 1
ATOM 1479 C CA . ALA A 1 183 ? -7.821 10.453 -0.095 1.00 59.34 183 ALA A CA 1
ATOM 1480 C C . ALA A 1 183 ? -8.204 11.367 -1.270 1.00 59.34 183 ALA A C 1
ATOM 1482 O O . ALA A 1 183 ? -7.653 11.232 -2.361 1.00 59.34 183 ALA A O 1
ATOM 1483 N N . ARG A 1 184 ? -9.077 12.366 -1.053 1.00 63.81 184 ARG A N 1
ATOM 1484 C CA . ARG A 1 184 ? -9.391 13.386 -2.071 1.00 63.81 18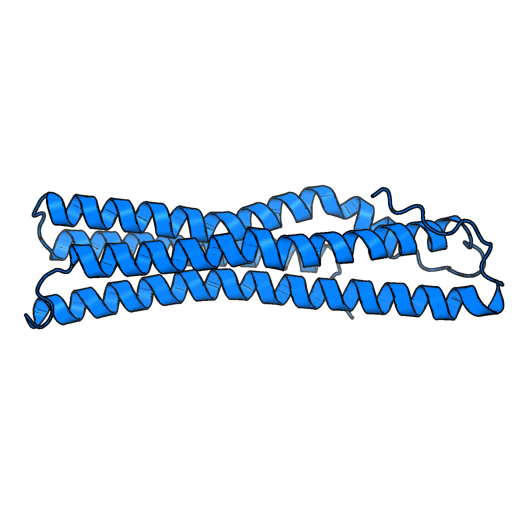4 ARG A CA 1
ATOM 1485 C C . ARG A 1 184 ? -8.189 14.260 -2.411 1.00 63.81 184 ARG A C 1
ATOM 1487 O O . ARG A 1 184 ? -7.976 14.534 -3.589 1.00 63.81 184 ARG A O 1
ATOM 1494 N N . LYS A 1 185 ? -7.397 14.702 -1.427 1.00 59.97 185 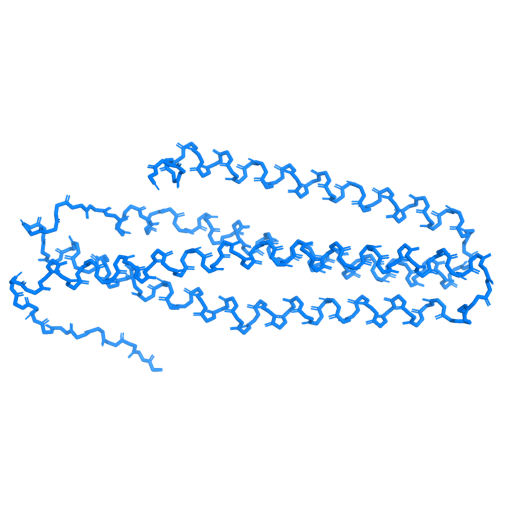LYS A N 1
ATOM 1495 C CA . LYS A 1 185 ? -6.170 15.475 -1.690 1.00 59.97 185 LYS A CA 1
ATOM 1496 C C . LYS A 1 185 ? -5.138 14.654 -2.456 1.00 59.97 185 LYS A C 1
ATOM 1498 O O . LYS A 1 185 ? -4.532 15.177 -3.386 1.00 59.97 185 LYS A O 1
ATOM 1503 N N . ILE A 1 186 ? -4.985 13.377 -2.120 1.00 57.66 186 ILE A N 1
ATOM 1504 C CA . ILE A 1 186 ? -4.092 12.452 -2.823 1.00 57.66 186 ILE A CA 1
ATOM 1505 C C . ILE A 1 186 ? -4.573 12.237 -4.257 1.00 57.66 186 ILE A C 1
ATOM 1507 O O . ILE A 1 186 ? -3.779 12.400 -5.182 1.00 57.66 186 ILE A O 1
ATOM 1511 N N . LYS A 1 187 ? -5.874 11.993 -4.465 1.00 54.09 187 LYS A N 1
ATOM 1512 C CA . LYS A 1 187 ? -6.461 11.883 -5.806 1.00 54.09 187 LYS A CA 1
ATOM 1513 C C . LYS A 1 187 ? -6.275 13.172 -6.614 1.00 54.09 187 LYS A C 1
ATOM 1515 O O . LYS A 1 187 ? -5.902 13.128 -7.780 1.00 54.09 187 LYS A O 1
ATOM 1520 N N . LYS A 1 188 ? -6.454 14.340 -5.988 1.00 55.12 188 LYS A N 1
ATOM 1521 C CA . LYS A 1 188 ? -6.235 15.647 -6.626 1.00 55.12 188 LYS A CA 1
ATOM 1522 C C . LYS A 1 188 ? -4.763 15.883 -6.973 1.00 55.12 188 LYS A C 1
ATOM 1524 O O . LYS A 1 188 ? -4.491 16.436 -8.034 1.00 55.12 188 LYS A O 1
ATOM 1529 N N . CYS A 1 189 ? -3.820 15.414 -6.152 1.00 50.31 189 CYS A N 1
ATOM 1530 C CA . CYS A 1 189 ? -2.405 15.365 -6.523 1.00 50.31 189 CYS A CA 1
ATOM 1531 C C . CYS A 1 189 ? -2.196 14.451 -7.738 1.00 50.31 189 CYS A C 1
ATOM 1533 O O . CYS A 1 189 ? -1.626 14.888 -8.728 1.00 50.31 189 CYS A O 1
ATOM 1535 N N . GLN A 1 190 ? -2.711 13.219 -7.722 1.00 50.19 190 GLN A N 1
ATOM 1536 C CA . GLN A 1 190 ? -2.568 12.278 -8.842 1.00 50.19 190 GLN A CA 1
ATOM 1537 C C . GLN A 1 190 ? -3.138 12.834 -10.166 1.00 50.19 190 GLN A C 1
ATOM 1539 O O . GLN A 1 190 ? -2.494 12.697 -11.206 1.00 50.19 190 GLN A O 1
ATOM 1544 N N . LEU A 1 191 ? -4.278 13.534 -10.120 1.00 52.88 191 LEU A N 1
ATOM 1545 C CA . LEU A 1 191 ? -4.894 14.222 -11.266 1.00 52.88 191 LEU A CA 1
ATOM 1546 C C . LEU A 1 191 ? -4.080 15.421 -11.764 1.00 52.88 191 LEU A C 1
ATOM 1548 O O . LEU A 1 191 ? -3.852 15.545 -12.964 1.00 52.88 191 LEU A O 1
ATOM 1552 N N . THR A 1 192 ? -3.628 16.291 -10.855 1.00 47.16 192 THR A N 1
ATOM 1553 C CA . THR A 1 192 ? -2.822 17.481 -11.201 1.00 47.16 192 THR A CA 1
ATOM 1554 C C . THR A 1 192 ? -1.495 17.094 -11.860 1.00 47.16 192 THR A C 1
ATOM 1556 O O . THR A 1 192 ? -0.996 17.824 -12.709 1.00 47.16 192 THR A O 1
ATOM 1559 N N . TYR A 1 193 ? -0.951 15.922 -11.520 1.00 48.72 193 TYR A N 1
ATOM 1560 C CA . TYR A 1 193 ? 0.290 15.395 -12.094 1.00 48.72 193 TYR A CA 1
ATOM 1561 C C . TYR A 1 193 ? 0.075 14.394 -13.248 1.00 48.72 193 TYR A C 1
ATOM 1563 O O . TYR A 1 193 ? 1.012 13.700 -13.630 1.00 48.72 193 TYR A O 1
ATOM 1571 N N . GLY A 1 194 ? -1.132 14.319 -13.827 1.00 39.41 194 GLY A N 1
ATOM 1572 C CA . GLY A 1 194 ? -1.379 13.626 -15.100 1.00 39.41 194 GLY A CA 1
ATOM 1573 C C . GLY A 1 194 ? -1.468 12.095 -15.048 1.00 39.41 194 GLY A C 1
ATOM 1574 O O . GLY A 1 194 ? -1.398 11.457 -16.092 1.00 39.41 194 GLY A O 1
ATOM 1575 N N . LEU A 1 195 ? -1.651 11.489 -13.872 1.00 47.72 195 LEU A N 1
ATOM 1576 C CA . LEU A 1 195 ? -1.639 10.025 -13.708 1.00 47.72 195 LEU A CA 1
ATOM 1577 C C . LEU A 1 195 ? -2.996 9.335 -13.944 1.00 47.72 195 LEU A C 1
ATOM 1579 O O . LEU A 1 195 ? -3.055 8.113 -13.903 1.00 47.72 195 LEU A O 1
ATOM 1583 N N . GLU A 1 196 ? -4.078 10.088 -14.185 1.00 39.12 196 GLU A N 1
ATOM 1584 C CA . GLU A 1 196 ? -5.431 9.540 -14.443 1.00 39.12 196 GLU A CA 1
ATOM 1585 C C . GLU A 1 196 ? -5.875 9.710 -15.916 1.00 39.12 196 GLU A C 1
ATOM 1587 O O . GLU A 1 196 ? -7.023 9.437 -16.249 1.00 39.12 196 GLU A O 1
ATOM 1592 N N . LYS A 1 197 ? -4.988 10.149 -16.824 1.00 39.91 197 LYS A N 1
ATOM 1593 C CA . LYS A 1 197 ? -5.269 10.184 -18.272 1.00 39.91 197 LYS A CA 1
ATOM 1594 C C . LYS A 1 197 ? -4.346 9.237 -19.040 1.00 39.91 197 LYS A C 1
ATOM 1596 O O . LYS A 1 197 ? -3.383 9.699 -19.651 1.00 39.91 197 LYS A O 1
ATOM 1601 N N . ARG A 1 198 ? -4.670 7.943 -19.013 1.00 40.38 198 ARG A N 1
ATOM 1602 C CA . ARG A 1 198 ? -4.583 6.991 -20.138 1.00 40.38 198 ARG A CA 1
ATOM 1603 C C . ARG A 1 198 ? -5.191 5.655 -19.732 1.00 40.38 198 ARG A C 1
ATOM 1605 O O . ARG A 1 198 ? -4.794 5.138 -18.669 1.00 40.38 198 ARG A O 1
#

Organism: Aerophobetes bacterium (NCBI:txid2030807)

Radius of gyration: 22.94 Å; chains: 1; bounding box: 55×29×66 Å